Protein AF-A0A9N9DIY7-F1 (afdb_monomer_lite)

Sequence (231 aa):
MDISLDEQFDIKNVDWTLSKCKKFLRFVQEKPTETRIKKEPGDGSHLFLPMYLGKGREFYKWDSKNLHDIFVAIFRFLQKYYYDLSRLNLKALHSEQISKWKVEFPKYLEDKHASKEAKLQDKFIKEINDKWLPGFGYLYDFEYRIGDHKGDLIFADDNGFLVAVETKRGGYNPVLIIQNINKAKEQAIKYRNLLMERTRNDSNIITVLGVYFIDLAFSRLLRVAFNKVQK

Foldseek 3Di:
DPDDLVQAWQPVCLVVRLVVLLVVQVCCQVCVADFKDFDDPPVVVIHHRVVQQDPVSRIRGHDQVCVQVNQQSSLVSCLVRVPPLDDLPPPLVPPPCPVVPPDDDDVVCPPPQSVVQVVVVVVCQVCVCPPNGNQKHWRPVVQDDDPPDGDWTWIDHSQQEIETEQEDECDDDPVSNVVRVVVRLVVLVVVQVVVCVVCVPPPSHSGYWRWYWYHYPVDIDIGTHGDHPDD

Secondary structure (DSSP, 8-state):
----HHHHB-TT-HHHHHHHHHHHHHHHHH-TT--EEEPPTTTTSS-B-GGGB-TTSSEEE--TTHHHHHHHHHHHHHHHH---TTSS-----HHHHGGGG--PPPGGG--HHHHHHHHHHHHHHHHIIIIISTTPEE-GGG--EETTEE--EEEE-TTSEEEEEEEEE--SSHHHHHHHHHHHHHHHHHHHHHHHHHTTT-TT--EEEEEEEEEETTEEEEEE-------

InterPro domains:
  IPR011856 tRNA endonuclease-like domain superfamily [G3DSA:3.40.1350.10] (112-227)

Structure (mmCIF, N/CA/C/O backbone):
data_AF-A0A9N9DIY7-F1
#
_entry.id   AF-A0A9N9DIY7-F1
#
loop_
_atom_site.group_PDB
_atom_site.id
_atom_site.type_symbol
_atom_site.label_atom_id
_atom_site.label_alt_id
_atom_site.label_comp_id
_atom_site.label_asym_id
_atom_site.label_entity_id
_atom_site.label_seq_id
_atom_site.pdbx_PDB_ins_code
_atom_site.Cartn_x
_atom_site.Cartn_y
_atom_site.Cartn_z
_atom_site.occupancy
_atom_site.B_iso_or_equiv
_atom_site.auth_seq_id
_atom_site.auth_comp_id
_atom_site.auth_asym_id
_atom_site.auth_atom_id
_atom_site.pdbx_PDB_model_num
ATOM 1 N N . MET A 1 1 ? 3.496 -13.029 4.495 1.00 48.31 1 MET A N 1
ATOM 2 C CA . MET A 1 1 ? 3.076 -13.574 5.800 1.00 48.31 1 MET A CA 1
ATOM 3 C C . MET A 1 1 ? 1.564 -13.674 5.730 1.00 48.31 1 MET A C 1
ATOM 5 O O . MET A 1 1 ? 0.959 -12.674 5.360 1.00 48.31 1 MET A O 1
ATOM 9 N N . ASP A 1 2 ? 0.965 -14.845 5.956 1.00 59.69 2 ASP A N 1
ATOM 10 C CA . ASP A 1 2 ? -0.499 -14.937 6.024 1.00 59.69 2 ASP A CA 1
ATOM 11 C C . ASP A 1 2 ? -0.948 -14.506 7.411 1.00 59.69 2 ASP A C 1
ATOM 13 O O . ASP A 1 2 ? -0.914 -15.266 8.370 1.00 59.69 2 ASP A O 1
ATOM 17 N N . ILE A 1 3 ? -1.263 -13.220 7.510 1.00 66.50 3 ILE A N 1
ATOM 18 C CA . ILE A 1 3 ? -1.767 -12.605 8.727 1.00 66.50 3 ILE A CA 1
ATOM 19 C C . ILE A 1 3 ? -3.276 -12.850 8.763 1.00 66.50 3 ILE A C 1
ATOM 21 O O . ILE A 1 3 ? -3.985 -12.416 7.846 1.00 66.50 3 ILE A O 1
ATOM 25 N N . SER A 1 4 ? -3.758 -13.551 9.792 1.00 83.94 4 SER A N 1
ATOM 26 C CA . SER A 1 4 ? -5.186 -13.824 9.945 1.00 83.94 4 SER A CA 1
ATOM 27 C C . SER A 1 4 ? -5.947 -12.556 10.334 1.00 83.94 4 SER A C 1
ATOM 29 O O . SER A 1 4 ? -5.511 -11.787 11.190 1.00 83.94 4 SER A O 1
ATOM 31 N N . LEU A 1 5 ? -7.086 -12.303 9.685 1.00 84.88 5 LEU A N 1
ATOM 32 C CA . LEU A 1 5 ? -7.842 -11.060 9.881 1.00 84.88 5 LEU A CA 1
ATOM 33 C C . LEU A 1 5 ? -8.496 -10.971 11.261 1.00 84.88 5 LEU A C 1
ATOM 35 O O . LEU A 1 5 ? -8.554 -9.890 11.832 1.00 84.88 5 LEU A O 1
ATOM 39 N N . ASP A 1 6 ? -8.969 -12.090 11.797 1.00 87.94 6 ASP A N 1
ATOM 40 C CA . ASP A 1 6 ? -9.569 -12.196 13.131 1.00 87.94 6 ASP A CA 1
ATOM 41 C C . ASP A 1 6 ? -8.550 -12.052 14.270 1.00 87.94 6 ASP A C 1
ATOM 43 O O . ASP A 1 6 ? -8.922 -11.657 15.369 1.00 87.94 6 ASP A O 1
ATOM 47 N N . GLU A 1 7 ? -7.266 -12.300 14.006 1.00 89.19 7 GLU A N 1
ATOM 48 C CA . GLU A 1 7 ? -6.173 -12.021 14.946 1.00 89.19 7 GLU A CA 1
ATOM 49 C C . GLU A 1 7 ? -5.740 -10.549 14.933 1.00 89.19 7 GLU A C 1
ATOM 51 O O . GLU A 1 7 ? -5.107 -10.077 15.880 1.00 89.19 7 GLU A O 1
ATOM 56 N N . GLN A 1 8 ? -6.054 -9.808 13.867 1.00 89.62 8 GLN A N 1
ATOM 57 C CA . GLN A 1 8 ? -5.659 -8.404 13.732 1.00 89.62 8 GLN A CA 1
ATOM 58 C C . GLN A 1 8 ? -6.789 -7.414 13.967 1.00 89.62 8 GLN A C 1
ATOM 60 O O . GLN A 1 8 ? -6.518 -6.268 14.327 1.00 89.62 8 GLN A O 1
ATOM 65 N N . PHE A 1 9 ? -8.034 -7.819 13.748 1.00 92.50 9 PHE A N 1
ATOM 66 C CA . PHE A 1 9 ? -9.164 -6.910 13.672 1.00 92.50 9 PHE A CA 1
ATOM 67 C C . PHE A 1 9 ? -10.370 -7.429 14.442 1.00 92.50 9 PHE A C 1
ATOM 69 O O . PHE A 1 9 ? -10.636 -8.629 14.485 1.00 92.50 9 PHE A O 1
ATOM 76 N N . ASP A 1 10 ? -11.145 -6.506 15.007 1.00 91.06 10 ASP A N 1
ATOM 77 C CA . ASP A 1 10 ? -12.420 -6.821 15.632 1.00 91.06 10 ASP A CA 1
ATOM 78 C C . ASP A 1 10 ? -13.475 -7.064 14.551 1.00 91.06 10 ASP A C 1
ATOM 80 O O . ASP A 1 10 ? -14.244 -6.181 14.166 1.00 91.06 10 ASP A O 1
ATOM 84 N N . ILE A 1 11 ? -13.491 -8.292 14.034 1.00 88.56 11 ILE A N 1
ATOM 85 C CA . ILE A 1 11 ? -14.420 -8.714 12.981 1.00 88.56 11 ILE A CA 1
ATOM 86 C C . ILE A 1 11 ? -15.881 -8.749 13.451 1.00 88.56 11 ILE A C 1
ATOM 88 O O . ILE A 1 11 ? -16.780 -8.816 12.619 1.00 88.56 11 ILE A O 1
ATOM 92 N N . LYS A 1 12 ? -16.136 -8.699 14.768 1.00 89.12 12 LYS A N 1
ATOM 93 C CA . LYS A 1 12 ? -17.493 -8.598 15.327 1.00 89.12 12 LYS A CA 1
ATOM 94 C C . LYS A 1 12 ? -17.995 -7.155 15.346 1.00 89.12 12 LYS A C 1
ATOM 96 O O . LYS A 1 12 ? -19.196 -6.940 15.478 1.00 89.12 12 LYS A O 1
ATOM 101 N N . ASN A 1 13 ? -17.099 -6.180 15.187 1.00 89.19 13 ASN A N 1
ATOM 102 C CA . ASN A 1 13 ? -17.422 -4.763 15.091 1.00 89.19 13 ASN A CA 1
ATOM 103 C C . ASN A 1 13 ? -16.798 -4.149 13.828 1.00 89.19 13 ASN A C 1
ATOM 105 O O . ASN A 1 13 ? -15.832 -3.380 13.868 1.00 89.19 13 ASN A O 1
ATOM 109 N N . VAL A 1 14 ? -17.358 -4.537 12.679 1.00 85.19 14 VAL A N 1
ATOM 110 C CA . VAL A 1 14 ? -16.859 -4.163 11.349 1.00 85.19 14 VAL A CA 1
ATOM 111 C C . VAL A 1 14 ? -16.825 -2.648 11.156 1.00 85.19 14 VAL A C 1
ATOM 113 O O . VAL A 1 14 ? -15.813 -2.130 10.688 1.00 85.19 14 VAL A O 1
ATOM 116 N N . ASP A 1 15 ? -17.875 -1.929 11.558 1.00 82.56 15 ASP A N 1
ATOM 117 C CA . ASP A 1 15 ? -17.970 -0.474 11.380 1.00 82.56 15 ASP A CA 1
ATOM 118 C C . ASP A 1 15 ? -16.888 0.279 12.159 1.00 82.56 15 ASP A C 1
ATOM 120 O O . ASP A 1 15 ? -16.249 1.202 11.638 1.00 82.56 15 ASP A O 1
ATOM 124 N N . TRP A 1 16 ? -16.635 -0.140 13.403 1.00 88.88 16 TRP A N 1
ATOM 125 C CA . TRP A 1 16 ? -15.555 0.421 14.204 1.00 88.88 16 TRP A CA 1
ATOM 126 C C . TRP A 1 16 ? -14.195 0.151 13.554 1.00 88.88 16 TRP A C 1
ATOM 128 O O . TRP A 1 16 ? -13.397 1.077 13.376 1.00 88.88 16 TRP A O 1
ATOM 138 N N . THR A 1 17 ? -13.950 -1.094 13.132 1.00 89.19 17 THR A N 1
ATOM 139 C CA . THR A 1 17 ? -12.684 -1.477 12.494 1.00 89.19 17 THR A CA 1
ATOM 140 C C . THR A 1 17 ? -12.463 -0.713 11.189 1.00 89.19 17 THR A C 1
ATOM 142 O O . THR A 1 17 ? -11.373 -0.197 10.945 1.00 89.19 17 THR A O 1
ATOM 145 N N . LEU A 1 18 ? -13.501 -0.567 10.368 1.00 82.25 18 LEU A N 1
ATOM 146 C CA . LEU A 1 18 ? -13.468 0.213 9.136 1.00 82.25 18 LEU A CA 1
ATOM 147 C C . LEU A 1 18 ? -13.078 1.671 9.407 1.00 82.25 18 LEU A C 1
ATOM 149 O O . LEU A 1 18 ? -12.191 2.214 8.744 1.00 82.25 18 LEU A O 1
ATOM 153 N N . SER A 1 19 ? -13.727 2.302 10.389 1.00 81.38 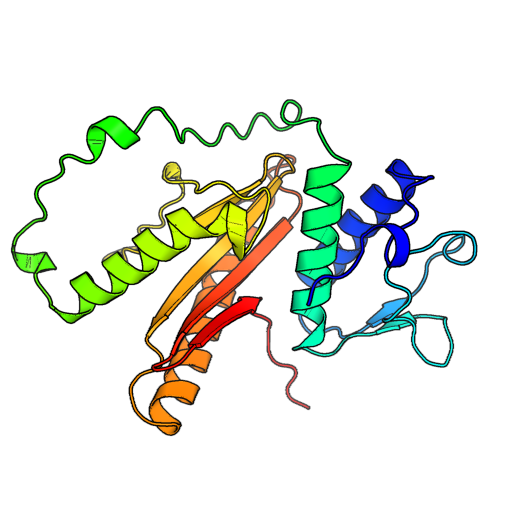19 SER A N 1
ATOM 154 C CA . SER A 1 19 ? -13.412 3.669 10.811 1.00 81.38 19 SER A CA 1
ATOM 155 C C . SER A 1 19 ? -11.942 3.793 11.225 1.00 81.38 19 SER A C 1
ATOM 157 O O . SER A 1 19 ? -11.247 4.730 10.818 1.00 81.38 19 SER A O 1
ATOM 159 N N . LYS A 1 20 ? -11.420 2.797 11.949 1.00 88.19 20 LYS A N 1
ATOM 160 C CA . LYS A 1 20 ? -10.012 2.740 12.354 1.00 88.19 20 LYS A CA 1
ATOM 161 C C . LYS A 1 20 ? -9.039 2.571 11.205 1.00 88.19 20 LYS A C 1
ATOM 163 O O . LYS A 1 20 ? -8.056 3.311 11.152 1.00 88.19 20 LYS A O 1
ATOM 168 N N . CYS A 1 21 ? -9.323 1.673 10.269 1.00 85.38 21 CYS A N 1
ATOM 169 C CA . CYS A 1 21 ? -8.547 1.522 9.044 1.00 85.38 21 CYS A CA 1
ATOM 170 C C . CYS A 1 21 ? -8.452 2.861 8.299 1.00 85.38 21 CYS A C 1
ATOM 172 O O . CYS A 1 21 ? -7.348 3.335 8.029 1.00 85.38 21 CYS A O 1
ATOM 174 N N . LYS A 1 22 ? -9.591 3.527 8.054 1.00 78.44 22 LYS A N 1
ATOM 175 C CA . LYS A 1 22 ? -9.641 4.830 7.366 1.00 78.44 22 LYS A CA 1
ATOM 176 C C . LYS A 1 22 ? -8.802 5.893 8.082 1.00 78.44 22 LYS A C 1
ATOM 178 O O . LYS A 1 22 ? -7.981 6.554 7.447 1.00 78.44 22 LYS A O 1
ATOM 183 N N . LYS A 1 23 ? -8.946 6.026 9.406 1.00 83.38 23 LYS A N 1
ATOM 184 C CA . LYS A 1 23 ? -8.154 6.974 10.211 1.00 83.38 23 LYS A CA 1
ATOM 185 C C . LYS A 1 23 ? -6.657 6.675 10.169 1.00 83.38 23 LYS A C 1
ATOM 187 O O . LYS A 1 23 ? -5.863 7.600 10.020 1.00 83.38 23 LYS A O 1
ATOM 192 N N . PHE A 1 24 ? -6.264 5.406 10.284 1.00 88.69 24 PHE A N 1
ATOM 193 C CA . PHE A 1 24 ? -4.860 5.000 10.211 1.00 88.69 24 PHE A CA 1
ATOM 194 C C . PHE A 1 24 ? -4.246 5.376 8.858 1.00 88.69 24 PHE A C 1
ATOM 196 O O . PHE A 1 24 ? -3.194 6.010 8.801 1.00 88.69 24 PHE A O 1
ATOM 203 N N . LEU A 1 25 ? -4.936 5.036 7.768 1.00 81.12 25 LEU A N 1
ATOM 204 C CA . LEU A 1 25 ? -4.504 5.327 6.401 1.00 81.12 25 LEU A CA 1
ATOM 205 C C . LEU A 1 25 ? -4.364 6.836 6.183 1.00 81.12 25 LEU A C 1
ATOM 207 O O . LEU A 1 25 ? -3.335 7.297 5.687 1.00 81.12 25 LEU A O 1
ATOM 211 N N . ARG A 1 26 ? -5.347 7.614 6.650 1.00 76.75 26 ARG A N 1
ATOM 212 C CA . ARG A 1 26 ? -5.306 9.077 6.590 1.00 76.75 26 ARG A CA 1
ATOM 213 C C . ARG A 1 26 ? -4.148 9.660 7.396 1.00 76.75 26 ARG A C 1
ATOM 215 O O . ARG A 1 26 ? -3.441 10.527 6.894 1.00 76.75 26 ARG A O 1
ATOM 222 N N . PHE A 1 27 ? -3.905 9.156 8.604 1.00 83.81 27 PHE A N 1
ATOM 223 C CA . PHE A 1 27 ? -2.787 9.593 9.437 1.00 83.81 27 PHE A CA 1
ATOM 224 C C . PHE A 1 27 ? -1.443 9.363 8.744 1.00 83.81 27 PHE A C 1
ATOM 226 O O . PHE A 1 27 ? -0.629 10.280 8.669 1.00 83.81 27 PHE A O 1
ATOM 233 N N . VAL A 1 28 ? -1.214 8.163 8.203 1.00 81.88 28 VAL A N 1
ATOM 234 C CA . VAL A 1 28 ? 0.029 7.851 7.483 1.00 81.88 28 VAL A CA 1
ATOM 235 C C . VAL A 1 28 ? 0.156 8.707 6.221 1.00 81.88 28 VAL A C 1
ATOM 237 O O . VAL A 1 28 ? 1.258 9.111 5.848 1.00 81.88 28 VAL A O 1
ATOM 240 N N . GLN A 1 29 ? -0.965 9.036 5.581 1.00 70.69 29 GLN A N 1
ATOM 241 C CA . GLN A 1 29 ? -0.972 9.922 4.429 1.00 70.69 29 GLN A CA 1
ATOM 242 C C . GLN A 1 29 ? -0.568 11.360 4.801 1.00 70.69 29 GLN A C 1
ATOM 244 O O . GLN A 1 29 ? 0.284 11.952 4.135 1.00 70.69 29 GLN A O 1
ATOM 249 N N . GLU A 1 30 ? -1.157 11.923 5.852 1.00 74.12 30 GLU A N 1
ATOM 250 C CA . GLU A 1 30 ? -0.898 13.296 6.304 1.00 74.12 30 GLU A CA 1
ATOM 251 C C . GLU A 1 30 ? 0.468 13.442 6.980 1.00 74.12 30 GLU A C 1
ATOM 253 O O . GLU A 1 30 ? 1.104 14.491 6.891 1.00 74.12 30 GLU A O 1
ATOM 258 N N . LYS A 1 31 ? 0.942 12.378 7.632 1.00 80.31 31 LYS A N 1
ATOM 259 C CA . LYS A 1 31 ? 2.188 12.351 8.399 1.00 80.31 31 LYS A CA 1
ATOM 260 C C . LYS A 1 31 ? 3.076 11.178 7.961 1.00 80.31 31 LYS A C 1
ATOM 262 O O . LYS A 1 31 ? 3.323 10.261 8.743 1.00 80.31 31 LYS A O 1
ATOM 267 N N . PRO A 1 32 ? 3.612 11.201 6.725 1.00 70.44 32 PRO A N 1
ATOM 268 C CA . PRO A 1 32 ? 4.332 10.065 6.134 1.00 70.44 32 PRO A CA 1
ATOM 269 C C . PRO A 1 32 ? 5.671 9.739 6.811 1.00 70.44 32 PRO A C 1
ATOM 271 O O . PRO A 1 32 ? 6.271 8.709 6.515 1.00 70.44 32 PRO A O 1
ATOM 274 N N . THR A 1 33 ? 6.162 10.618 7.684 1.00 77.25 33 THR A N 1
ATOM 275 C CA . THR A 1 33 ? 7.380 10.433 8.484 1.00 77.25 33 THR A CA 1
ATOM 276 C C . THR A 1 33 ? 7.102 9.853 9.872 1.00 77.25 33 THR A C 1
ATOM 278 O O . THR A 1 33 ? 8.040 9.445 10.558 1.00 77.25 33 THR A O 1
ATOM 281 N N . GLU A 1 34 ? 5.839 9.796 10.303 1.00 84.06 34 GLU A N 1
ATOM 282 C CA . GLU A 1 34 ? 5.482 9.259 11.611 1.00 84.06 34 GLU A CA 1
ATOM 283 C C . GLU A 1 34 ? 5.569 7.732 11.634 1.00 84.06 34 GLU A C 1
ATOM 285 O O . GLU A 1 34 ? 5.261 7.027 10.673 1.00 84.06 34 GLU A O 1
ATOM 290 N N . THR A 1 35 ? 5.993 7.217 12.784 1.00 87.75 35 THR A N 1
ATOM 291 C CA . THR A 1 35 ? 6.167 5.772 13.033 1.00 87.75 35 THR A CA 1
ATOM 292 C C . THR A 1 35 ? 5.267 5.268 14.153 1.00 87.75 35 THR A C 1
ATOM 294 O O . THR A 1 35 ? 5.399 4.135 14.621 1.00 87.75 35 THR A O 1
ATOM 297 N N . ARG A 1 36 ? 4.366 6.130 14.632 1.00 90.12 36 ARG A N 1
ATOM 298 C CA . ARG A 1 36 ? 3.416 5.806 15.686 1.00 90.12 36 ARG A CA 1
ATOM 299 C C . ARG A 1 36 ? 2.157 6.655 15.598 1.00 90.12 36 ARG A C 1
ATOM 301 O O . ARG A 1 36 ? 2.231 7.831 15.265 1.00 90.12 36 ARG A O 1
ATOM 308 N N . ILE A 1 37 ? 1.033 6.082 16.008 1.00 91.00 37 ILE A N 1
ATOM 309 C CA . ILE A 1 37 ? -0.240 6.784 16.210 1.00 91.00 37 ILE A CA 1
ATOM 310 C C . ILE A 1 37 ? -0.775 6.451 17.603 1.00 91.00 37 ILE A C 1
ATOM 312 O O . ILE A 1 37 ? -0.656 5.315 18.070 1.00 91.00 37 ILE A O 1
ATOM 316 N N . LYS A 1 38 ? -1.302 7.457 18.305 1.00 90.62 38 LYS A N 1
ATOM 317 C CA . LYS A 1 38 ? -1.878 7.279 19.644 1.00 90.62 38 LYS A CA 1
ATOM 318 C C . LYS A 1 38 ? -3.200 6.514 19.538 1.00 90.62 38 LYS A C 1
ATOM 320 O O . LYS A 1 38 ? -3.963 6.756 18.605 1.00 90.62 38 LYS A O 1
ATOM 325 N N . LYS A 1 39 ? -3.474 5.627 20.495 1.00 88.94 39 LYS A N 1
ATOM 326 C CA . LYS A 1 39 ? -4.792 5.001 20.651 1.00 88.94 39 LYS A CA 1
ATOM 327 C C . LYS A 1 39 ? -5.850 6.054 20.958 1.00 88.94 39 LYS A C 1
ATOM 329 O O . LYS A 1 39 ? -5.591 7.007 21.697 1.00 88.94 39 LYS A O 1
ATOM 334 N N . GLU A 1 40 ? -7.047 5.851 20.429 1.00 85.56 40 GLU A N 1
ATOM 335 C CA . GLU A 1 40 ? -8.216 6.634 20.822 1.00 85.56 40 GLU A CA 1
ATOM 336 C C . GLU A 1 40 ? -8.897 5.988 22.045 1.00 85.56 40 GLU A C 1
ATOM 338 O O . GLU A 1 40 ? -8.702 4.795 22.320 1.00 85.56 40 GLU A O 1
ATOM 343 N N . PRO A 1 41 ? -9.694 6.753 22.809 1.00 81.62 41 PRO A N 1
ATOM 344 C CA . PRO A 1 41 ? -10.590 6.180 23.808 1.00 81.62 41 PRO A CA 1
ATOM 345 C C . PRO A 1 41 ? -11.493 5.106 23.179 1.00 81.62 41 PRO A C 1
ATOM 347 O O . PRO A 1 41 ? -12.032 5.311 22.095 1.00 81.62 41 PRO A O 1
ATOM 350 N N . GLY A 1 42 ? -11.644 3.960 23.847 1.00 78.19 42 GLY A N 1
ATOM 351 C CA . GLY A 1 42 ? -12.400 2.809 23.331 1.00 78.19 42 GLY A CA 1
ATOM 352 C C . GLY A 1 42 ? -11.549 1.754 22.614 1.00 78.19 42 GLY A C 1
ATOM 353 O O . GLY A 1 42 ? -11.934 0.596 22.566 1.00 78.19 42 GLY A O 1
ATOM 354 N N . ASP A 1 43 ? -10.323 2.061 22.185 1.00 81.38 43 ASP A N 1
ATOM 355 C CA . ASP A 1 43 ? -9.441 1.075 21.526 1.00 81.38 43 ASP A CA 1
ATOM 356 C C . ASP A 1 43 ? -8.979 -0.065 22.456 1.00 81.38 43 ASP A C 1
ATOM 358 O O . ASP A 1 43 ? -8.245 -0.962 22.050 1.00 81.38 43 ASP A O 1
ATOM 362 N N . GLY A 1 44 ? -9.284 0.007 23.752 1.00 78.69 44 GLY A N 1
ATOM 363 C CA . GLY A 1 44 ? -9.007 -1.065 24.710 1.00 78.69 44 GLY A CA 1
ATOM 364 C C . GLY A 1 44 ? -9.982 -2.240 24.609 1.00 78.69 44 GLY A C 1
ATOM 365 O O . GLY A 1 44 ? -9.593 -3.351 24.951 1.00 78.69 44 GLY A O 1
ATOM 366 N N . SER A 1 45 ? -11.211 -2.004 24.139 1.00 84.38 45 SER A N 1
ATOM 367 C CA . SER A 1 45 ? -12.263 -3.025 24.028 1.00 84.38 45 SER A CA 1
ATOM 368 C C . SER A 1 45 ? -12.313 -3.712 22.667 1.00 84.38 45 SER A C 1
ATOM 370 O O . SER A 1 45 ? -13.105 -4.630 22.488 1.00 84.38 45 SER A O 1
ATOM 372 N N . HIS A 1 46 ? -11.478 -3.280 21.724 1.00 87.94 46 HIS A N 1
ATOM 373 C CA . HIS A 1 46 ? -11.494 -3.751 20.347 1.00 87.94 46 HIS A CA 1
ATOM 374 C C . HIS A 1 46 ? -10.109 -4.214 19.904 1.00 87.94 46 HIS A C 1
ATOM 376 O O . HIS A 1 46 ? -9.075 -3.690 20.330 1.00 87.94 46 HIS A O 1
ATOM 382 N N . LEU A 1 47 ? -10.098 -5.192 19.006 1.00 89.88 47 LEU A N 1
ATOM 383 C CA . LEU A 1 47 ? -8.892 -5.682 18.365 1.00 89.88 47 LEU A CA 1
ATOM 384 C C . LEU A 1 47 ? -8.561 -4.810 17.149 1.00 89.88 47 LEU A C 1
ATOM 386 O O . LEU A 1 47 ? -9.347 -4.687 16.214 1.00 89.88 47 LEU A O 1
ATOM 390 N N . PHE A 1 48 ? -7.388 -4.186 17.160 1.00 91.88 48 PHE A N 1
ATOM 391 C CA . PHE A 1 48 ? -6.866 -3.460 16.007 1.00 91.88 48 PHE A CA 1
ATOM 392 C C . PHE A 1 48 ? -5.350 -3.540 16.022 1.00 91.88 48 PHE A C 1
ATOM 394 O O . PHE A 1 48 ? -4.728 -2.972 16.917 1.00 91.88 48 PHE A O 1
ATOM 401 N N . LEU A 1 49 ? -4.764 -4.252 15.059 1.00 90.88 49 LEU A N 1
ATOM 402 C CA . LEU A 1 49 ? -3.319 -4.342 14.839 1.00 90.88 49 LEU A CA 1
ATOM 403 C C . LEU A 1 49 ? -2.524 -4.606 16.144 1.00 90.88 49 LEU A C 1
ATOM 405 O O . LEU A 1 49 ? -1.563 -3.888 16.442 1.00 90.88 49 LEU A O 1
ATOM 409 N N . PRO A 1 50 ? -2.907 -5.615 16.960 1.00 88.31 50 PRO A N 1
ATOM 410 C CA . PRO A 1 50 ? -2.371 -5.825 18.308 1.00 88.31 50 PRO A CA 1
ATOM 411 C C . PRO A 1 50 ? -0.865 -6.104 18.318 1.00 88.31 50 PRO A C 1
ATOM 413 O O . PRO A 1 50 ? -0.175 -5.699 19.252 1.00 88.31 50 PRO A O 1
ATOM 416 N N . MET A 1 51 ? -0.338 -6.725 17.257 1.00 88.00 51 MET A N 1
ATOM 417 C CA . MET A 1 51 ? 1.100 -6.963 17.076 1.00 88.00 51 MET A CA 1
ATOM 418 C C . MET A 1 51 ? 1.921 -5.669 17.048 1.00 88.00 51 MET A C 1
ATOM 420 O O . MET A 1 51 ? 3.114 -5.678 17.346 1.00 88.00 51 MET A O 1
ATOM 424 N N . TYR A 1 52 ? 1.280 -4.553 16.709 1.00 87.69 52 TYR A N 1
ATOM 425 C CA . TYR A 1 52 ? 1.908 -3.248 16.576 1.00 87.69 52 TYR A CA 1
ATOM 426 C C . TYR A 1 52 ? 1.688 -2.373 17.817 1.00 87.69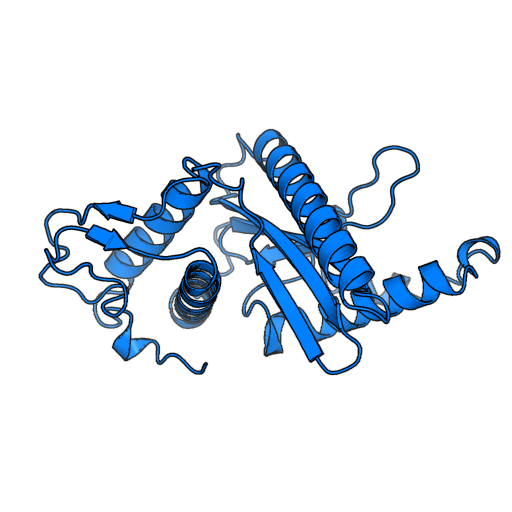 52 TYR A C 1
ATOM 428 O O . TYR A 1 52 ? 2.060 -1.203 17.817 1.00 87.69 52 TYR A O 1
ATOM 436 N N . LEU A 1 53 ? 1.115 -2.901 18.904 1.00 86.38 53 LEU A N 1
ATOM 437 C CA . LEU A 1 53 ? 1.009 -2.170 20.167 1.00 86.38 53 LEU A CA 1
ATOM 438 C C . LEU A 1 53 ? 2.388 -2.004 20.819 1.00 86.38 53 LEU A C 1
ATOM 440 O O . LEU A 1 53 ? 3.090 -2.967 21.121 1.00 86.38 53 LEU A O 1
ATOM 444 N N . GLY A 1 54 ? 2.775 -0.756 21.087 1.00 77.06 54 GLY A N 1
ATOM 445 C CA . GLY A 1 54 ? 4.014 -0.464 21.805 1.00 77.06 54 GLY A CA 1
ATOM 446 C C . GLY A 1 54 ? 3.992 -0.976 23.253 1.00 77.06 54 GLY A C 1
ATOM 447 O O . GLY A 1 54 ? 2.931 -1.206 23.824 1.00 77.06 54 GLY A O 1
ATOM 448 N N . LYS A 1 55 ? 5.166 -1.066 23.898 1.00 75.12 55 LYS A N 1
ATOM 449 C CA . LYS A 1 55 ? 5.312 -1.546 25.293 1.00 75.12 55 LYS A CA 1
ATOM 450 C C . LYS A 1 55 ? 4.441 -0.810 26.329 1.00 75.12 55 LYS A C 1
ATOM 452 O O . LYS A 1 55 ? 4.043 -1.421 27.308 1.00 75.12 55 LYS A O 1
ATOM 457 N N . GLY A 1 56 ? 4.110 0.464 26.100 1.00 72.50 56 GLY A N 1
ATOM 458 C CA . GLY A 1 56 ? 3.183 1.232 26.948 1.00 72.50 56 GLY A CA 1
ATOM 459 C C . GLY A 1 56 ? 1.705 1.089 26.569 1.00 72.50 56 GLY A C 1
ATOM 460 O O . GLY A 1 56 ? 0.859 1.689 27.208 1.00 72.50 56 GLY A O 1
ATOM 461 N N . ARG A 1 57 ? 1.386 0.350 25.498 1.00 78.75 57 ARG A N 1
ATOM 462 C CA . ARG A 1 57 ? 0.046 0.143 24.918 1.00 78.75 57 ARG A CA 1
ATOM 463 C C . ARG A 1 57 ? -0.756 1.411 24.611 1.00 78.75 57 ARG A C 1
ATOM 465 O O . ARG A 1 57 ? -1.904 1.295 24.226 1.00 78.75 57 ARG A O 1
ATOM 472 N N . GLU A 1 58 ? -0.163 2.596 24.710 1.00 86.25 58 GLU A N 1
ATOM 473 C CA . GLU A 1 58 ? -0.782 3.881 24.356 1.00 86.25 58 GLU A CA 1
ATOM 474 C C . GLU A 1 58 ? -0.707 4.204 22.860 1.00 86.25 58 GLU A C 1
ATOM 476 O O . GLU A 1 58 ? -1.429 5.070 22.371 1.00 86.25 58 GLU A O 1
ATOM 481 N N . PHE A 1 59 ? 0.189 3.538 22.131 1.00 89.75 59 PHE A N 1
ATOM 482 C CA . PHE A 1 59 ? 0.458 3.805 20.722 1.00 89.75 59 PHE A CA 1
ATOM 483 C C . PHE A 1 59 ? 0.518 2.506 19.932 1.00 89.75 59 PHE A C 1
ATOM 485 O O . PHE A 1 59 ? 1.139 1.539 20.386 1.00 89.75 59 PHE A O 1
ATOM 492 N N . TYR A 1 60 ? -0.006 2.545 18.711 1.00 90.00 60 TYR A N 1
ATOM 493 C CA . TYR A 1 60 ? 0.410 1.630 17.655 1.00 90.00 60 TYR A CA 1
ATOM 494 C C . TYR A 1 60 ? 1.714 2.159 17.060 1.00 90.00 60 TYR A C 1
ATOM 496 O O . TYR A 1 60 ? 1.816 3.353 16.776 1.00 90.00 60 TYR A O 1
ATOM 504 N N . LYS A 1 61 ? 2.727 1.305 16.927 1.00 91.06 61 LYS A N 1
ATOM 505 C CA . LYS A 1 61 ? 4.073 1.639 16.457 1.00 91.06 61 LYS A CA 1
ATOM 506 C C . LYS A 1 61 ? 4.486 0.689 15.342 1.00 91.06 61 LYS A C 1
ATOM 508 O O . LYS A 1 61 ? 4.281 -0.517 15.444 1.00 91.06 61 LYS A O 1
ATOM 513 N N . TRP A 1 62 ? 5.135 1.225 14.320 1.00 88.50 62 TRP A N 1
ATOM 514 C CA . TRP A 1 62 ? 5.646 0.450 13.195 1.00 88.50 62 TRP A CA 1
ATOM 515 C C . TRP A 1 62 ? 7.031 0.935 12.786 1.00 88.50 62 TRP A C 1
ATOM 517 O O . TRP A 1 62 ? 7.420 2.076 13.030 1.00 88.50 62 TRP A O 1
ATOM 527 N N . ASP A 1 63 ? 7.774 0.056 12.127 1.00 81.19 63 ASP A N 1
ATOM 528 C CA . ASP A 1 63 ? 8.915 0.458 11.320 1.00 81.19 63 ASP A CA 1
ATOM 529 C C . ASP A 1 63 ? 8.520 0.490 9.834 1.00 81.19 63 ASP A C 1
ATOM 531 O O . ASP A 1 63 ? 7.411 0.123 9.439 1.00 81.19 63 ASP A O 1
ATOM 535 N N . SER A 1 64 ? 9.443 0.944 8.989 1.00 68.12 64 SER A N 1
ATOM 536 C CA . SER A 1 64 ? 9.200 1.036 7.544 1.00 68.12 64 SER A CA 1
ATOM 537 C C . SER A 1 64 ? 8.977 -0.314 6.849 1.00 68.12 64 SER A C 1
ATOM 539 O O . SER A 1 64 ? 8.409 -0.337 5.759 1.00 68.12 64 SER A O 1
ATOM 541 N N . LYS A 1 65 ? 9.426 -1.434 7.431 1.00 71.12 65 LYS A N 1
ATOM 542 C CA . LYS A 1 65 ? 9.216 -2.773 6.864 1.00 71.12 65 LYS A CA 1
ATOM 543 C C . LYS A 1 65 ? 7.820 -3.282 7.221 1.00 71.12 65 LYS A C 1
ATOM 545 O O . LYS A 1 65 ? 7.103 -3.721 6.331 1.00 71.12 65 LYS A O 1
ATOM 550 N N . ASN A 1 66 ? 7.433 -3.109 8.477 1.00 79.25 66 ASN A N 1
ATOM 551 C CA . ASN A 1 66 ? 6.169 -3.538 9.065 1.00 79.25 66 ASN A CA 1
ATOM 552 C C . ASN A 1 66 ? 4.958 -2.754 8.546 1.00 79.25 66 ASN A C 1
ATOM 554 O O . ASN A 1 66 ? 3.850 -3.276 8.522 1.00 79.25 66 ASN A O 1
ATOM 558 N N . LEU A 1 67 ? 5.155 -1.507 8.106 1.00 80.56 67 LEU A N 1
ATOM 559 C CA . LEU A 1 67 ? 4.072 -0.680 7.570 1.00 80.56 67 LEU A CA 1
ATOM 560 C C . LEU A 1 67 ? 3.432 -1.275 6.306 1.00 80.56 67 LEU A C 1
ATOM 562 O O . LEU A 1 67 ? 2.231 -1.128 6.102 1.00 80.56 67 LEU A O 1
ATOM 566 N N . HIS A 1 68 ? 4.210 -1.977 5.476 1.00 75.50 68 HIS A N 1
ATOM 567 C CA . HIS A 1 68 ? 3.656 -2.682 4.318 1.00 75.50 68 HIS A CA 1
ATOM 568 C C . HIS A 1 68 ? 2.710 -3.809 4.746 1.00 75.50 68 HIS A C 1
ATOM 570 O O . HIS A 1 68 ? 1.603 -3.895 4.223 1.00 75.50 68 HIS A O 1
ATOM 576 N N . ASP A 1 69 ? 3.110 -4.608 5.736 1.00 80.62 69 ASP A N 1
ATOM 577 C CA . ASP A 1 69 ? 2.286 -5.699 6.264 1.00 80.62 69 ASP A CA 1
ATOM 578 C C . ASP A 1 69 ? 0.990 -5.171 6.897 1.00 80.62 69 ASP A C 1
ATOM 580 O O . ASP A 1 69 ? -0.075 -5.754 6.695 1.00 80.62 69 ASP A O 1
ATOM 584 N N . ILE A 1 70 ? 1.054 -4.016 7.575 1.00 85.44 70 ILE A N 1
ATOM 585 C CA . ILE A 1 70 ? -0.134 -3.320 8.089 1.00 85.44 70 ILE A CA 1
ATOM 586 C C . ILE A 1 70 ? -1.099 -2.974 6.952 1.00 85.44 70 ILE A C 1
ATOM 588 O O . ILE A 1 70 ? -2.294 -3.238 7.072 1.00 85.44 70 ILE A O 1
ATOM 592 N N . PHE A 1 71 ? -0.612 -2.409 5.843 1.00 78.69 71 PHE A N 1
ATOM 593 C CA . PHE A 1 71 ? -1.489 -2.101 4.712 1.00 78.69 71 PHE A CA 1
ATOM 594 C C . PHE A 1 71 ? -2.094 -3.345 4.090 1.00 78.69 71 PHE A C 1
ATOM 596 O O . PHE A 1 71 ? -3.286 -3.347 3.816 1.00 78.69 71 PHE A O 1
ATOM 603 N N . VAL A 1 72 ? -1.308 -4.406 3.906 1.00 77.31 72 VAL A N 1
ATOM 604 C CA . VAL A 1 72 ? -1.825 -5.670 3.372 1.00 77.31 72 VAL A CA 1
ATOM 605 C C . VAL A 1 72 ? -2.933 -6.217 4.275 1.00 77.31 72 VAL A C 1
ATOM 607 O O . VAL A 1 72 ? -3.981 -6.617 3.771 1.00 77.31 72 VAL A O 1
ATOM 610 N N . ALA A 1 73 ? -2.751 -6.188 5.599 1.00 83.06 73 ALA A N 1
ATOM 611 C CA . ALA A 1 73 ? -3.783 -6.599 6.547 1.00 83.06 73 ALA A CA 1
ATOM 612 C C . ALA A 1 73 ? -5.043 -5.723 6.434 1.00 83.06 73 ALA A C 1
ATOM 614 O O . ALA A 1 73 ? -6.151 -6.250 6.343 1.00 83.06 73 ALA A O 1
ATOM 615 N N . ILE A 1 74 ? -4.877 -4.398 6.377 1.00 84.19 74 ILE A N 1
ATOM 616 C CA . ILE A 1 74 ? -5.980 -3.446 6.197 1.00 84.19 74 ILE A CA 1
ATOM 617 C C . ILE A 1 74 ? -6.729 -3.712 4.884 1.00 84.19 74 ILE A C 1
ATOM 619 O O . ILE A 1 74 ? -7.950 -3.812 4.905 1.00 84.19 74 ILE A O 1
ATOM 623 N N . PHE A 1 75 ? -6.038 -3.875 3.754 1.00 73.75 75 PHE A N 1
ATOM 624 C CA . PHE A 1 75 ? -6.680 -4.114 2.457 1.00 73.75 75 PHE A CA 1
ATOM 625 C C . PHE A 1 75 ? -7.422 -5.442 2.416 1.00 73.75 75 PHE A C 1
ATOM 627 O O . PHE A 1 75 ? -8.556 -5.486 1.955 1.00 73.75 75 PHE A O 1
ATOM 634 N N . ARG A 1 76 ? -6.844 -6.503 2.988 1.00 76.88 76 ARG A N 1
ATOM 635 C CA . ARG A 1 76 ? -7.538 -7.788 3.148 1.00 76.88 76 ARG A CA 1
ATOM 636 C C . ARG A 1 76 ? -8.806 -7.643 4.000 1.00 76.88 76 ARG A C 1
ATOM 638 O O . ARG A 1 76 ? -9.828 -8.240 3.669 1.00 76.88 76 ARG A O 1
ATOM 645 N N . PHE A 1 77 ? -8.765 -6.852 5.078 1.00 81.81 77 PHE A N 1
ATOM 646 C CA . PHE A 1 77 ? -9.952 -6.571 5.892 1.00 81.81 77 PHE A CA 1
ATOM 647 C C . PHE A 1 77 ? -11.020 -5.827 5.086 1.00 81.81 77 PHE A C 1
ATOM 649 O O . PHE A 1 77 ? -12.175 -6.252 5.072 1.00 81.81 77 PHE A O 1
ATOM 656 N N . LEU A 1 78 ? -10.631 -4.749 4.399 1.00 74.88 78 LEU A N 1
ATOM 657 C CA . LEU A 1 78 ? -11.536 -3.946 3.577 1.00 74.88 78 LEU A CA 1
ATOM 658 C C . LEU A 1 78 ? -12.175 -4.802 2.479 1.00 74.88 78 LEU A C 1
ATOM 660 O O . LEU A 1 78 ? -13.393 -4.848 2.386 1.00 74.88 78 LEU A O 1
ATOM 664 N N . GLN A 1 79 ? -11.386 -5.576 1.735 1.00 70.62 79 GLN A N 1
ATOM 665 C CA . GLN A 1 79 ? -11.894 -6.474 0.697 1.00 70.62 79 GLN A CA 1
ATOM 666 C C . GLN A 1 79 ? -12.920 -7.483 1.238 1.00 70.62 79 GLN A C 1
ATOM 668 O O . GLN A 1 79 ? -13.910 -7.777 0.571 1.00 70.62 79 GLN A O 1
ATOM 673 N N . LYS A 1 80 ? -12.691 -8.031 2.439 1.00 75.94 80 LYS A N 1
ATOM 674 C CA . LYS A 1 80 ? -13.556 -9.067 3.020 1.00 75.94 80 LYS A CA 1
ATOM 675 C C . LYS A 1 80 ? -14.849 -8.516 3.623 1.00 75.94 80 LYS A C 1
ATOM 677 O O . LYS A 1 80 ? -15.886 -9.159 3.496 1.00 75.94 80 LYS A O 1
ATOM 682 N N . TYR A 1 81 ? -14.781 -7.391 4.331 1.00 74.00 81 TYR A N 1
ATOM 683 C CA . TYR A 1 81 ? -15.885 -6.908 5.173 1.00 74.00 81 TYR A CA 1
ATOM 684 C C . TYR A 1 81 ? -16.538 -5.623 4.672 1.00 74.00 81 TYR A C 1
ATOM 686 O O . TYR A 1 81 ? -17.599 -5.245 5.162 1.00 74.00 81 TYR A O 1
ATOM 694 N N . TYR A 1 82 ? -15.933 -4.957 3.696 1.00 65.19 82 TYR A N 1
ATOM 695 C CA . TYR A 1 82 ? -16.450 -3.733 3.109 1.00 65.19 82 TYR A CA 1
ATOM 696 C C . TYR A 1 82 ? -16.861 -4.010 1.657 1.00 65.19 82 TYR A C 1
ATOM 698 O O . TYR A 1 82 ? -16.227 -3.581 0.701 1.00 65.19 82 TYR A O 1
ATOM 706 N N . TYR A 1 83 ? -17.928 -4.802 1.514 1.00 50.94 83 TYR A N 1
ATOM 707 C CA . TYR A 1 83 ? -18.490 -5.242 0.234 1.00 50.94 83 TYR A CA 1
ATOM 708 C C . TYR A 1 83 ? -19.642 -4.324 -0.210 1.00 50.94 83 TYR A C 1
ATOM 710 O O . TYR A 1 83 ? -20.755 -4.781 -0.452 1.00 50.94 83 TYR A O 1
ATOM 718 N N . ASP A 1 84 ? -19.410 -3.012 -0.273 1.00 48.44 84 ASP A N 1
ATOM 719 C CA . ASP A 1 84 ? -20.360 -2.090 -0.913 1.00 48.44 84 ASP A CA 1
ATOM 720 C C . ASP A 1 84 ? -19.662 -1.345 -2.054 1.00 48.44 84 ASP A C 1
ATOM 722 O O . ASP A 1 84 ? -19.389 -0.146 -1.995 1.00 48.44 84 ASP A O 1
ATOM 726 N N . LEU A 1 85 ? -19.384 -2.122 -3.108 1.00 40.34 85 LEU A N 1
ATOM 727 C CA . LEU A 1 85 ? -18.758 -1.754 -4.387 1.00 40.34 85 LEU A CA 1
ATOM 728 C C . LEU A 1 85 ? -19.539 -0.663 -5.164 1.00 40.34 85 LEU A C 1
ATOM 730 O O . LEU A 1 85 ? -19.192 -0.326 -6.292 1.00 40.34 85 LEU A O 1
ATOM 734 N N . SER A 1 86 ? -20.635 -0.133 -4.606 1.00 37.62 86 SER A N 1
ATOM 735 C CA . SER A 1 86 ? -21.602 0.717 -5.310 1.00 37.62 86 SER A CA 1
ATOM 736 C C . SER A 1 86 ? -21.563 2.200 -4.926 1.00 37.62 86 SER A C 1
ATOM 738 O O . SER A 1 86 ? -22.074 3.037 -5.671 1.00 37.62 86 SER A O 1
ATOM 740 N N . ARG A 1 87 ? -20.961 2.569 -3.785 1.00 39.41 87 ARG A N 1
ATOM 741 C CA . ARG A 1 87 ? -21.159 3.920 -3.219 1.00 39.41 87 ARG A CA 1
ATOM 742 C C . ARG A 1 87 ? -20.295 5.020 -3.817 1.00 39.41 87 ARG A C 1
ATOM 744 O O . ARG A 1 87 ? -20.708 6.174 -3.774 1.00 39.41 87 ARG A O 1
ATOM 751 N N . LEU A 1 88 ? -19.122 4.694 -4.351 1.00 40.75 88 LEU A N 1
ATOM 752 C CA . LEU A 1 88 ? -18.195 5.709 -4.864 1.00 40.75 88 LEU A CA 1
ATOM 753 C C . LEU A 1 88 ? -18.236 5.849 -6.387 1.00 40.75 88 LEU A C 1
ATOM 755 O O . LEU A 1 88 ? -17.617 6.764 -6.919 1.00 40.75 88 LEU A O 1
ATOM 759 N N . ASN A 1 89 ? -18.983 4.984 -7.091 1.00 42.53 89 ASN A N 1
ATOM 760 C CA . ASN A 1 89 ? -19.104 4.989 -8.557 1.00 42.53 89 ASN A CA 1
ATOM 761 C C . ASN A 1 89 ? -17.751 5.102 -9.294 1.00 42.53 89 ASN A C 1
ATOM 763 O O . ASN A 1 89 ? -17.698 5.523 -10.450 1.00 42.53 89 ASN A O 1
ATOM 767 N N . LEU A 1 90 ? -16.653 4.686 -8.653 1.00 44.56 90 LEU A N 1
ATOM 768 C CA . LEU A 1 90 ? -15.340 4.552 -9.268 1.00 44.56 90 LEU A CA 1
ATOM 769 C C . LEU A 1 90 ? -15.363 3.266 -10.092 1.00 44.56 90 LEU A C 1
ATOM 771 O O . LEU A 1 90 ? -14.728 2.282 -9.742 1.00 44.56 90 LEU A O 1
ATOM 775 N N . LYS A 1 91 ? -16.159 3.235 -11.167 1.00 42.62 91 LYS A N 1
ATOM 776 C CA . LYS A 1 91 ? -16.137 2.114 -12.104 1.00 42.62 91 LYS A CA 1
ATOM 777 C C . LYS A 1 91 ? -14.726 2.047 -12.675 1.00 42.62 91 LYS A C 1
ATOM 779 O O . LYS A 1 91 ? -14.388 2.823 -13.566 1.00 42.62 91 LYS A O 1
ATOM 784 N N . ALA A 1 92 ? -13.903 1.123 -12.188 1.00 44.41 92 ALA A N 1
ATOM 785 C CA . ALA A 1 92 ? -12.748 0.687 -12.946 1.00 44.41 92 ALA A CA 1
ATOM 786 C C . ALA A 1 92 ? -13.308 0.153 -14.275 1.00 44.41 92 ALA A C 1
ATOM 788 O O . ALA A 1 92 ? -13.919 -0.915 -14.310 1.00 44.41 92 ALA A O 1
ATOM 789 N N . LEU A 1 93 ? -13.186 0.933 -15.356 1.00 44.97 93 LEU A N 1
ATOM 790 C CA . LEU A 1 93 ? -13.657 0.625 -16.718 1.00 44.97 93 LEU A CA 1
ATOM 791 C C . LEU A 1 93 ? -12.813 -0.503 -17.349 1.00 44.97 93 LEU A C 1
ATOM 793 O O . LEU A 1 93 ? -12.326 -0.414 -18.473 1.00 44.97 93 LEU A O 1
ATOM 797 N N . HIS A 1 94 ? -12.583 -1.571 -16.589 1.00 39.59 94 HIS A N 1
ATOM 798 C CA . HIS A 1 94 ? -11.594 -2.599 -16.864 1.00 39.59 94 HIS A CA 1
ATOM 799 C C . HIS A 1 94 ? -11.996 -3.470 -18.062 1.00 39.59 94 HIS A C 1
ATOM 801 O O . HIS A 1 94 ? -11.147 -3.864 -18.854 1.00 39.59 94 HIS A O 1
ATOM 807 N N . SER A 1 95 ? -13.292 -3.742 -18.243 1.00 39.41 95 SER A N 1
ATOM 808 C CA . SER A 1 95 ? -13.797 -4.635 -19.295 1.00 39.41 95 SER A CA 1
ATOM 809 C C . SER A 1 95 ? -13.940 -3.978 -20.673 1.00 39.41 95 SER A C 1
ATOM 811 O O . SER A 1 95 ? -13.844 -4.672 -21.683 1.00 39.41 95 SER A O 1
ATOM 813 N N . GLU A 1 96 ? -14.132 -2.659 -20.754 1.00 41.28 96 GLU A N 1
ATOM 814 C CA . GLU A 1 96 ? -14.458 -1.981 -22.021 1.00 41.28 96 GLU A CA 1
ATOM 815 C C . GLU A 1 96 ? -13.240 -1.720 -22.923 1.00 41.28 96 GLU A C 1
ATOM 817 O O . GLU A 1 96 ? -13.402 -1.418 -24.108 1.00 41.28 96 GLU A O 1
ATOM 822 N N . GLN A 1 97 ? -12.014 -1.863 -22.406 1.00 40.50 97 GLN A N 1
ATOM 823 C CA . GLN A 1 97 ? -10.799 -1.562 -23.172 1.00 40.50 97 GLN A CA 1
ATOM 824 C C . GLN A 1 97 ? -9.901 -2.762 -23.481 1.00 40.50 97 GLN A C 1
ATOM 826 O O . GLN A 1 97 ? -9.078 -2.626 -24.379 1.00 40.50 97 GLN A O 1
ATOM 831 N N . ILE A 1 98 ? -10.084 -3.941 -22.867 1.00 35.44 98 ILE A N 1
ATOM 832 C CA . ILE A 1 98 ? -9.281 -5.154 -23.168 1.00 35.44 98 ILE A CA 1
ATOM 833 C C . ILE A 1 98 ? -9.336 -5.514 -24.666 1.00 35.44 98 ILE A C 1
ATOM 835 O O . ILE A 1 98 ? -8.352 -5.961 -25.251 1.00 35.44 98 ILE A O 1
ATOM 839 N N . SER A 1 99 ? -10.464 -5.264 -25.336 1.00 37.16 99 SER A N 1
ATOM 840 C CA . SER A 1 99 ? -10.633 -5.506 -26.777 1.00 37.16 99 SER A CA 1
ATOM 841 C C . SER A 1 99 ? -9.828 -4.549 -27.668 1.00 37.16 99 SER A C 1
ATOM 843 O O . SER A 1 99 ? -9.499 -4.902 -28.802 1.00 37.16 99 SER A O 1
ATOM 845 N N . LYS A 1 100 ? -9.450 -3.367 -27.160 1.00 37.28 100 LYS A N 1
ATOM 846 C CA . LYS A 1 100 ? -8.590 -2.399 -27.862 1.00 37.28 100 LYS A CA 1
ATOM 847 C C . LYS A 1 100 ? -7.104 -2.771 -27.793 1.00 37.28 100 LYS A C 1
ATOM 849 O O . LYS A 1 100 ? -6.291 -2.097 -28.411 1.00 37.28 100 LYS A O 1
ATOM 854 N N . TRP A 1 101 ? -6.740 -3.851 -27.092 1.00 41.53 101 TRP A N 1
ATOM 855 C CA . TRP A 1 101 ? -5.350 -4.267 -26.848 1.00 41.53 101 TRP A CA 1
ATOM 856 C C . TRP A 1 101 ? -4.671 -4.968 -28.031 1.00 41.53 101 TRP A C 1
ATOM 858 O O . TRP A 1 101 ? -3.511 -5.363 -27.924 1.00 41.53 101 TRP A O 1
ATOM 868 N N . LYS A 1 102 ? -5.322 -5.085 -29.193 1.00 33.34 102 LYS A N 1
ATOM 869 C CA . LYS A 1 102 ? -4.606 -5.367 -30.447 1.00 33.34 102 LYS A CA 1
ATOM 870 C C . LYS A 1 102 ? -3.928 -4.089 -30.955 1.00 33.34 102 LYS A C 1
ATOM 872 O O . LYS A 1 102 ? -4.262 -3.590 -32.023 1.00 33.34 102 LYS A O 1
ATOM 877 N N . VAL A 1 103 ? -3.006 -3.534 -30.172 1.00 37.84 103 VAL A N 1
ATOM 878 C CA . VAL A 1 103 ? -2.140 -2.441 -30.624 1.00 37.84 103 VAL A CA 1
ATOM 879 C C . VAL A 1 103 ? -0.815 -3.061 -31.041 1.00 37.84 103 VAL A C 1
ATOM 881 O O . VAL A 1 103 ? -0.057 -3.546 -30.203 1.00 37.84 103 VAL A O 1
ATOM 884 N N . GLU A 1 104 ? -0.538 -3.064 -32.344 1.00 34.06 104 GLU A N 1
ATOM 885 C CA . GLU A 1 104 ? 0.824 -3.271 -32.830 1.00 34.06 104 GLU A CA 1
ATOM 886 C C . GLU A 1 104 ? 1.700 -2.136 -32.288 1.00 34.06 104 GLU A C 1
ATOM 888 O O . GLU A 1 104 ? 1.429 -0.952 -32.504 1.00 34.06 104 GLU A O 1
ATOM 893 N N . PHE A 1 105 ? 2.728 -2.494 -31.519 1.00 34.56 105 PHE A N 1
ATOM 894 C CA . PHE A 1 105 ? 3.639 -1.521 -30.932 1.00 34.56 105 PHE A CA 1
ATOM 895 C C . PHE A 1 105 ? 4.405 -0.772 -32.039 1.00 34.56 105 PHE A C 1
ATOM 897 O O . PHE A 1 105 ? 4.920 -1.406 -32.962 1.00 34.56 105 PHE A O 1
ATOM 904 N N . PRO A 1 106 ? 4.556 0.562 -31.948 1.00 37.19 106 PRO A N 1
ATOM 905 C CA . PRO A 1 106 ? 5.481 1.296 -32.800 1.00 37.19 106 PRO A CA 1
ATOM 906 C C . PRO A 1 106 ? 6.907 0.746 -32.653 1.00 37.19 106 PRO A C 1
ATOM 908 O O . PRO A 1 106 ? 7.416 0.656 -31.537 1.00 37.19 106 PRO A O 1
ATOM 911 N N . LYS A 1 107 ? 7.575 0.434 -33.772 1.00 38.78 107 LYS A N 1
ATOM 912 C CA . LYS A 1 107 ? 8.926 -0.167 -33.813 1.00 38.78 107 LYS A CA 1
ATOM 913 C C . LYS A 1 107 ? 9.985 0.550 -32.960 1.00 38.78 107 LYS A C 1
ATOM 915 O O . LYS A 1 107 ? 10.927 -0.075 -32.504 1.00 38.78 107 LYS A O 1
ATOM 920 N N . TYR A 1 108 ? 9.847 1.849 -32.695 1.00 40.75 108 TYR A N 1
ATOM 921 C CA . TYR A 1 108 ? 10.804 2.592 -31.862 1.00 40.75 108 TYR A CA 1
ATOM 922 C C . TYR A 1 108 ? 10.661 2.324 -30.347 1.00 40.75 108 TYR A C 1
ATOM 924 O O . TYR A 1 108 ? 11.540 2.701 -29.579 1.00 40.75 108 TYR A O 1
ATOM 932 N N . LEU A 1 109 ? 9.582 1.657 -29.912 1.00 37.88 109 LEU A N 1
ATOM 933 C CA . LEU A 1 109 ? 9.435 1.085 -28.566 1.00 37.88 109 LEU A CA 1
ATOM 934 C C . LEU A 1 109 ? 10.018 -0.341 -28.468 1.00 37.88 109 LEU A C 1
ATOM 936 O O . LEU A 1 109 ? 9.982 -0.937 -27.391 1.00 37.88 109 LEU A O 1
ATOM 940 N N . GLU A 1 110 ? 10.623 -0.875 -29.539 1.00 43.69 110 GLU A N 1
ATOM 941 C CA . GLU A 1 110 ? 11.449 -2.099 -29.522 1.00 43.69 110 GLU A CA 1
ATOM 942 C C . GLU A 1 110 ? 12.807 -1.887 -28.820 1.00 43.69 110 GLU A C 1
ATOM 944 O O . GLU A 1 110 ? 13.806 -2.543 -29.120 1.00 43.69 110 GLU A O 1
ATOM 949 N N . ASP A 1 111 ? 12.869 -0.992 -27.836 1.00 47.66 111 ASP A N 1
ATOM 950 C CA . ASP A 1 111 ? 13.983 -0.961 -26.908 1.00 47.66 111 ASP A CA 1
ATOM 951 C C . ASP A 1 111 ? 13.874 -2.197 -26.001 1.00 47.66 111 ASP A C 1
ATOM 953 O O . ASP A 1 111 ? 12.887 -2.410 -25.287 1.00 47.66 111 ASP A O 1
ATOM 957 N N . LYS A 1 112 ? 14.896 -3.058 -26.021 1.00 49.50 112 LYS A N 1
ATOM 958 C CA . LYS A 1 112 ? 14.940 -4.287 -25.211 1.00 49.50 112 LYS A CA 1
ATOM 959 C C . LYS A 1 112 ? 14.767 -4.001 -23.716 1.00 49.50 112 LYS A C 1
ATOM 961 O O . LYS A 1 112 ? 14.383 -4.913 -22.979 1.00 49.50 112 LYS A O 1
ATOM 966 N N . HIS A 1 113 ? 15.069 -2.787 -23.254 1.00 50.66 113 HIS A N 1
ATOM 967 C CA . HIS A 1 113 ? 14.822 -2.364 -21.877 1.00 50.66 113 HIS A CA 1
ATOM 968 C C . HIS A 1 113 ? 13.359 -1.970 -21.644 1.00 50.66 113 HIS A C 1
ATOM 970 O O . HIS A 1 113 ? 12.755 -2.511 -20.714 1.00 50.66 113 HIS A O 1
ATOM 976 N N . ALA A 1 114 ? 12.766 -1.164 -22.531 1.00 56.31 114 ALA A N 1
ATOM 977 C CA . ALA A 1 114 ? 11.345 -0.806 -22.483 1.00 56.31 114 ALA A CA 1
ATOM 978 C C . ALA A 1 114 ? 10.438 -2.044 -22.592 1.00 56.31 114 ALA A C 1
ATOM 980 O O . ALA A 1 114 ? 9.504 -2.205 -21.814 1.00 56.31 114 ALA A O 1
ATOM 981 N N . SER A 1 115 ? 10.777 -2.998 -23.466 1.00 61.59 115 SER A N 1
ATOM 982 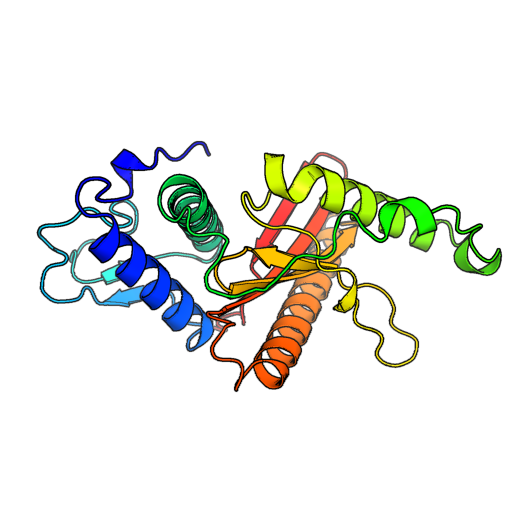C CA . SER A 1 115 ? 10.057 -4.274 -23.594 1.00 61.59 115 SER A CA 1
ATOM 983 C C . SER A 1 115 ? 10.096 -5.112 -22.308 1.00 61.59 115 SER A C 1
ATOM 985 O O . SER A 1 115 ? 9.129 -5.797 -21.972 1.00 61.59 115 SER A O 1
ATOM 987 N N . LYS A 1 116 ? 11.203 -5.073 -21.555 1.00 66.19 116 LYS A N 1
ATOM 988 C CA . LYS A 1 116 ? 11.327 -5.814 -20.287 1.00 66.19 116 LYS A CA 1
ATOM 989 C C . LYS A 1 116 ? 10.560 -5.145 -19.151 1.00 66.19 116 LYS A C 1
ATOM 991 O O . LYS A 1 116 ? 10.004 -5.855 -18.320 1.00 66.19 116 LYS A O 1
ATOM 996 N N . GLU A 1 117 ? 10.530 -3.819 -19.113 1.00 64.19 117 GLU A N 1
ATOM 997 C CA . GLU A 1 117 ? 9.734 -3.064 -18.144 1.00 64.19 117 GLU A CA 1
ATOM 998 C C . GLU A 1 117 ? 8.233 -3.188 -18.431 1.00 64.19 117 GLU A C 1
ATOM 1000 O O . GLU A 1 117 ? 7.473 -3.520 -17.528 1.00 64.19 117 GLU A O 1
ATOM 1005 N N . ALA A 1 118 ? 7.818 -3.104 -19.696 1.00 65.50 118 ALA A N 1
ATOM 1006 C CA . ALA A 1 118 ? 6.438 -3.357 -20.107 1.00 65.50 118 ALA A CA 1
ATOM 1007 C C . ALA A 1 118 ? 5.972 -4.779 -19.739 1.00 65.50 118 ALA A C 1
ATOM 1009 O O . ALA A 1 118 ? 4.876 -4.965 -19.217 1.00 65.50 118 ALA A O 1
ATOM 1010 N N . LYS A 1 119 ? 6.824 -5.799 -19.927 1.00 67.06 119 LYS A N 1
ATOM 1011 C CA . LYS A 1 119 ? 6.536 -7.172 -19.465 1.00 67.06 119 LYS A CA 1
ATOM 1012 C C . LYS A 1 119 ? 6.406 -7.270 -17.946 1.00 67.06 119 LYS A C 1
ATOM 1014 O O . LYS A 1 119 ? 5.613 -8.068 -17.451 1.00 67.06 119 LYS A O 1
ATOM 1019 N N . LEU A 1 120 ? 7.195 -6.495 -17.202 1.00 72.19 120 LEU A N 1
ATOM 1020 C CA 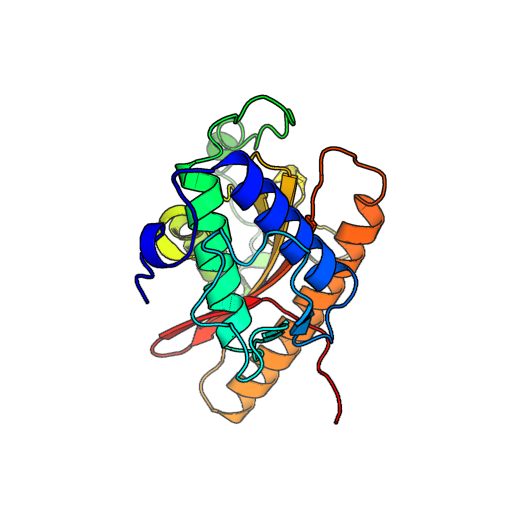. LEU A 1 120 ? 7.100 -6.440 -15.746 1.00 72.19 120 LEU A CA 1
ATOM 1021 C C . LEU A 1 120 ? 5.778 -5.801 -15.305 1.00 72.19 120 LEU A C 1
ATOM 1023 O O . LEU A 1 120 ? 5.135 -6.315 -14.392 1.00 72.19 120 LEU A O 1
ATOM 1027 N N . GLN A 1 121 ? 5.370 -4.726 -15.974 1.00 70.75 121 GLN A N 1
ATOM 1028 C CA . GLN A 1 121 ? 4.110 -4.030 -15.737 1.00 70.75 121 GLN A CA 1
ATOM 1029 C C . GLN A 1 121 ? 2.903 -4.918 -16.058 1.00 70.75 121 GLN A C 1
ATOM 1031 O O . GLN A 1 121 ? 2.058 -5.103 -15.190 1.00 70.75 121 GLN A O 1
ATOM 1036 N N . ASP A 1 122 ? 2.866 -5.562 -17.231 1.00 68.88 122 ASP A N 1
ATOM 1037 C CA . ASP A 1 122 ? 1.811 -6.520 -17.609 1.00 68.88 122 ASP A CA 1
ATOM 1038 C C . ASP A 1 122 ? 1.687 -7.661 -16.588 1.00 68.88 122 ASP A C 1
ATOM 1040 O O . ASP A 1 122 ? 0.594 -8.023 -16.149 1.00 68.88 122 ASP A O 1
ATOM 1044 N N . LYS A 1 123 ? 2.827 -8.189 -16.129 1.00 72.88 123 LYS A N 1
ATOM 1045 C CA . LYS A 1 123 ? 2.845 -9.205 -15.076 1.00 72.88 123 LYS A CA 1
ATOM 1046 C C . LYS A 1 123 ? 2.316 -8.671 -13.745 1.00 72.88 123 LYS A C 1
ATOM 1048 O O . LYS A 1 123 ? 1.598 -9.389 -13.057 1.00 72.88 123 LYS A O 1
ATOM 1053 N N . PHE A 1 124 ? 2.672 -7.446 -13.363 1.00 74.56 124 PHE A N 1
ATOM 1054 C CA . P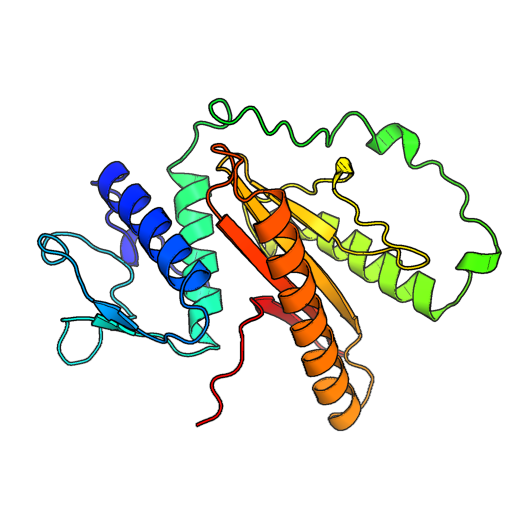HE A 1 124 ? 2.180 -6.836 -12.131 1.00 74.56 124 PHE A CA 1
ATOM 1055 C C . PHE A 1 124 ? 0.669 -6.586 -12.192 1.00 74.56 124 PHE A C 1
ATOM 1057 O O . PHE A 1 124 ? -0.020 -6.949 -11.248 1.00 74.56 124 PHE A O 1
ATOM 1064 N N . ILE A 1 125 ? 0.147 -6.072 -13.312 1.00 70.50 125 ILE A N 1
ATOM 1065 C CA . ILE A 1 125 ? -1.294 -5.872 -13.540 1.00 70.50 125 ILE A CA 1
ATOM 1066 C C . ILE A 1 125 ? -2.060 -7.188 -13.362 1.00 70.50 125 ILE A C 1
ATOM 1068 O O . ILE A 1 125 ? -3.074 -7.214 -12.674 1.00 70.50 125 ILE A O 1
ATOM 1072 N N . LYS A 1 126 ? -1.556 -8.292 -13.927 1.00 70.56 126 LYS A N 1
ATOM 1073 C CA . LYS A 1 126 ? -2.188 -9.618 -13.806 1.00 70.56 126 LYS A CA 1
ATOM 1074 C C . LYS A 1 126 ? -2.135 -10.188 -12.393 1.00 70.56 126 LYS A C 1
ATOM 1076 O O . LYS A 1 126 ? -3.033 -10.915 -11.997 1.00 70.56 126 LYS A O 1
ATOM 1081 N N . GLU A 1 127 ? -1.075 -9.895 -11.645 1.00 77.50 127 GLU A N 1
ATOM 1082 C CA . GLU A 1 127 ? -0.874 -10.438 -10.300 1.00 77.50 127 GLU A CA 1
ATOM 1083 C C . GLU A 1 127 ? -1.401 -9.520 -9.186 1.00 77.50 127 GLU A C 1
ATOM 1085 O O . GLU A 1 127 ? -1.377 -9.930 -8.025 1.00 77.50 127 GLU A O 1
ATOM 1090 N N . ILE A 1 128 ? -1.805 -8.275 -9.478 1.00 73.50 128 ILE A N 1
ATOM 1091 C CA . ILE A 1 128 ? -2.021 -7.279 -8.424 1.00 73.50 128 ILE A CA 1
ATOM 1092 C C . ILE A 1 128 ? -3.084 -7.734 -7.429 1.00 73.50 128 ILE A C 1
ATOM 1094 O O . ILE A 1 128 ? -2.799 -7.770 -6.235 1.00 73.50 128 ILE A O 1
ATOM 1098 N N . ASN A 1 129 ? -4.248 -8.156 -7.914 1.00 69.88 129 ASN A N 1
ATOM 1099 C CA . ASN A 1 129 ? -5.365 -8.541 -7.062 1.00 69.88 129 ASN A CA 1
ATOM 1100 C C . ASN A 1 129 ? -5.065 -9.840 -6.293 1.00 69.88 129 ASN A C 1
ATOM 1102 O O . ASN A 1 129 ? -5.302 -9.936 -5.093 1.00 69.88 129 ASN A O 1
ATOM 1106 N N . ASP A 1 130 ? -4.454 -10.821 -6.955 1.00 71.19 130 ASP A N 1
ATOM 1107 C CA . ASP A 1 130 ? -4.263 -12.147 -6.359 1.00 71.19 130 ASP A CA 1
ATOM 1108 C C . ASP A 1 130 ? -3.086 -12.205 -5.380 1.00 71.19 130 ASP A C 1
ATOM 1110 O O . ASP A 1 130 ? -3.058 -13.037 -4.472 1.00 71.19 130 ASP A O 1
ATOM 1114 N N . LYS A 1 131 ? -2.076 -11.350 -5.573 1.00 72.25 131 LYS A N 1
ATOM 1115 C CA . LYS A 1 131 ? -0.779 -11.514 -4.909 1.00 72.25 131 LYS A CA 1
ATOM 1116 C C . LYS A 1 131 ? -0.307 -10.306 -4.122 1.00 72.25 131 LYS A C 1
ATOM 1118 O O . LYS A 1 131 ? 0.370 -10.481 -3.109 1.00 72.25 131 LYS A O 1
ATOM 1123 N N . TRP A 1 132 ? -0.570 -9.101 -4.611 1.00 78.00 132 TRP A N 1
ATOM 1124 C CA . TRP A 1 132 ? 0.165 -7.922 -4.163 1.00 78.00 132 TRP A CA 1
ATOM 1125 C C . TRP A 1 132 ? -0.708 -6.940 -3.384 1.00 78.00 132 TRP A C 1
ATOM 1127 O O . TRP A 1 132 ? -0.338 -6.543 -2.282 1.00 78.00 132 TRP A O 1
ATOM 1137 N N . LEU A 1 133 ? -1.853 -6.562 -3.948 1.00 71.69 133 LEU A N 1
ATOM 1138 C CA . LEU A 1 133 ? -2.828 -5.628 -3.395 1.00 71.69 133 LEU A CA 1
ATOM 1139 C C . LEU A 1 133 ? -4.249 -6.147 -3.697 1.00 71.69 133 LEU A C 1
ATOM 1141 O O . LEU A 1 133 ? -4.865 -5.727 -4.678 1.00 71.69 133 LEU A O 1
ATOM 1145 N N . PRO A 1 134 ? -4.773 -7.074 -2.876 1.00 66.75 134 PRO A N 1
ATOM 1146 C CA . PRO A 1 134 ? -6.120 -7.600 -3.057 1.00 66.75 134 PRO A CA 1
ATOM 1147 C C . PRO A 1 134 ? -7.191 -6.512 -2.988 1.00 66.75 134 PRO A C 1
ATOM 1149 O O . PRO A 1 134 ? -7.133 -5.634 -2.129 1.00 66.75 134 PRO A O 1
ATOM 1152 N N . GLY A 1 135 ? -8.158 -6.576 -3.903 1.00 63.59 135 GLY A N 1
ATOM 1153 C CA . GLY A 1 135 ? -9.225 -5.583 -4.049 1.00 63.59 135 GLY A CA 1
ATOM 1154 C C . GLY A 1 135 ? -8.869 -4.386 -4.935 1.00 63.59 135 GLY A C 1
ATOM 1155 O O . GLY A 1 135 ? -9.748 -3.583 -5.220 1.00 63.59 135 GLY A O 1
ATOM 1156 N N . PHE A 1 136 ? -7.624 -4.276 -5.411 1.00 66.00 136 PHE A N 1
ATOM 1157 C CA . PHE A 1 136 ? -7.222 -3.212 -6.330 1.00 66.00 136 PHE A CA 1
ATOM 1158 C C . PHE A 1 136 ? -7.363 -3.646 -7.792 1.00 66.00 136 PHE A C 1
ATOM 1160 O O . PHE A 1 136 ? -6.780 -4.639 -8.230 1.00 66.00 136 PHE A O 1
ATOM 1167 N N . GLY A 1 137 ? -8.106 -2.852 -8.558 1.00 63.88 137 GLY A N 1
ATOM 1168 C CA . GLY A 1 137 ? -8.207 -2.906 -10.009 1.00 63.88 137 GLY A CA 1
ATOM 1169 C C . GLY A 1 137 ? -7.318 -1.858 -10.675 1.00 63.88 137 GLY A C 1
ATOM 1170 O O . GLY A 1 137 ? -7.046 -0.791 -10.128 1.00 63.88 137 GLY A O 1
ATOM 1171 N N . TYR A 1 138 ? -6.834 -2.161 -11.875 1.00 61.38 138 TYR A N 1
ATOM 1172 C CA . TYR A 1 138 ? -6.018 -1.226 -12.648 1.00 61.38 138 TYR A CA 1
ATOM 1173 C C . TYR A 1 138 ? -6.882 -0.135 -13.294 1.00 61.38 138 TYR A C 1
ATOM 1175 O O . TYR A 1 138 ? -7.834 -0.452 -14.012 1.00 61.38 138 TYR A O 1
ATOM 1183 N N . LEU A 1 139 ? -6.536 1.135 -13.062 1.00 58.28 139 LEU A N 1
ATOM 1184 C CA . LEU A 1 139 ? -7.205 2.310 -13.617 1.00 58.28 139 LEU A CA 1
ATOM 1185 C C . LEU A 1 139 ? -6.445 2.852 -14.834 1.00 58.28 139 LEU A C 1
ATOM 1187 O O . LEU A 1 139 ? -5.581 3.722 -14.719 1.00 58.28 139 LEU A O 1
ATOM 1191 N N . TYR A 1 140 ? -6.810 2.363 -16.018 1.00 51.66 140 TYR A N 1
ATOM 1192 C CA . TYR A 1 140 ? -6.173 2.752 -17.279 1.00 51.66 140 TYR A CA 1
ATOM 1193 C C . TYR A 1 140 ? -6.359 4.240 -17.631 1.00 51.66 140 TYR A C 1
ATOM 1195 O O . TYR A 1 140 ? -5.430 4.880 -18.113 1.00 51.66 140 TYR A O 1
ATOM 1203 N N . ASP A 1 141 ? -7.520 4.832 -17.323 1.00 39.34 141 ASP A N 1
ATOM 1204 C CA . ASP A 1 141 ? -7.805 6.249 -17.624 1.00 39.34 141 ASP A CA 1
ATOM 1205 C C . ASP A 1 141 ? -6.962 7.234 -16.800 1.00 39.34 141 ASP A C 1
ATOM 1207 O O . ASP A 1 141 ? -6.897 8.425 -17.102 1.00 39.34 141 ASP A O 1
ATOM 1211 N N . PHE A 1 142 ? -6.287 6.730 -15.767 1.00 46.97 142 PHE A N 1
ATOM 1212 C CA . PHE A 1 142 ? -5.359 7.496 -14.955 1.00 46.97 142 PHE A CA 1
ATOM 1213 C C . PHE A 1 142 ? -3.899 7.272 -15.377 1.00 46.97 142 PHE A C 1
ATOM 1215 O O . PHE A 1 142 ? -3.016 7.832 -14.733 1.00 46.97 142 PHE A O 1
ATOM 1222 N N . GLU A 1 143 ? -3.616 6.525 -16.461 1.00 49.53 143 GLU A N 1
ATOM 1223 C CA . GLU A 1 143 ? -2.263 6.429 -17.026 1.00 49.53 143 GLU A CA 1
ATOM 1224 C C . GLU A 1 143 ? -1.683 7.831 -17.231 1.00 49.53 143 GLU A C 1
ATOM 1226 O O . GLU A 1 143 ? -2.097 8.619 -18.088 1.00 49.53 143 GLU A O 1
ATOM 1231 N N . TYR A 1 144 ? -0.704 8.152 -16.395 1.00 44.22 144 TYR A N 1
ATOM 1232 C CA . TYR A 1 144 ? -0.113 9.468 -16.371 1.00 44.22 144 TYR A CA 1
ATOM 1233 C C . TYR A 1 144 ? 0.753 9.652 -17.616 1.00 44.22 144 TYR A C 1
ATOM 1235 O O . TYR A 1 144 ? 1.740 8.943 -17.815 1.00 44.22 144 TYR A O 1
ATOM 1243 N N . ARG A 1 145 ? 0.394 10.629 -18.454 1.00 46.59 145 ARG A N 1
ATOM 1244 C CA . ARG A 1 145 ? 1.296 11.209 -19.453 1.00 46.59 145 ARG A CA 1
ATOM 1245 C C . ARG A 1 145 ? 1.616 12.637 -19.034 1.00 46.59 145 ARG A C 1
ATOM 1247 O O . ARG A 1 145 ? 0.779 13.525 -19.180 1.00 46.59 145 ARG A O 1
ATOM 1254 N N . ILE A 1 146 ? 2.817 12.862 -18.506 1.00 38.50 146 ILE A N 1
ATOM 1255 C CA . ILE A 1 146 ? 3.409 14.205 -18.445 1.00 38.50 146 ILE A CA 1
ATOM 1256 C C . ILE A 1 146 ? 4.603 14.242 -19.387 1.00 38.50 146 ILE A C 1
ATOM 1258 O O . ILE A 1 146 ? 5.595 13.549 -19.167 1.00 38.50 146 ILE A O 1
ATOM 1262 N N . GLY A 1 147 ? 4.512 15.084 -20.419 1.00 45.91 147 GLY A N 1
ATOM 1263 C CA . GLY A 1 147 ? 5.546 15.197 -21.448 1.00 45.91 147 GLY A CA 1
ATOM 1264 C C . GLY A 1 147 ? 5.833 13.846 -22.107 1.00 45.91 147 GLY A C 1
ATOM 1265 O O . GLY A 1 147 ? 4.905 13.102 -22.423 1.00 45.91 147 GLY A O 1
ATOM 1266 N N . ASP A 1 148 ? 7.114 13.513 -22.256 1.00 36.38 148 ASP A N 1
ATOM 1267 C CA . ASP A 1 148 ? 7.574 12.245 -22.844 1.00 36.38 148 ASP A CA 1
ATOM 1268 C C . ASP A 1 148 ? 7.546 11.059 -21.860 1.00 36.38 148 ASP A C 1
ATOM 1270 O O . ASP A 1 148 ? 7.872 9.928 -22.229 1.00 36.38 148 ASP A O 1
ATOM 1274 N N . HIS A 1 149 ? 7.151 11.281 -20.601 1.00 39.28 149 HIS A N 1
ATOM 1275 C CA . HIS A 1 149 ? 7.035 10.208 -19.619 1.00 39.28 149 HIS A CA 1
ATOM 1276 C C . HIS A 1 149 ? 5.705 9.467 -19.782 1.00 39.28 149 HIS A C 1
ATOM 1278 O O . HIS A 1 149 ? 4.629 9.993 -19.493 1.00 39.28 149 HIS A O 1
ATOM 1284 N N . LYS A 1 150 ? 5.816 8.214 -20.228 1.00 49.72 150 LYS A N 1
ATOM 1285 C CA . LYS A 1 150 ? 4.781 7.182 -20.180 1.00 49.72 150 LYS A CA 1
ATOM 1286 C C . LYS A 1 150 ? 5.190 6.151 -19.139 1.00 49.72 150 LYS A C 1
ATOM 1288 O O . LYS A 1 150 ? 6.253 5.552 -19.287 1.00 49.72 150 LYS A O 1
ATOM 1293 N N . GLY A 1 151 ? 4.319 5.880 -18.179 1.00 55.97 151 GLY A N 1
ATOM 1294 C CA . GLY A 1 151 ? 4.392 4.636 -17.422 1.00 55.97 151 GLY A CA 1
ATOM 1295 C C . GLY A 1 151 ? 4.354 4.840 -15.928 1.00 55.97 151 GLY A C 1
ATOM 1296 O O . GLY A 1 151 ? 5.373 4.667 -15.283 1.00 55.97 151 GLY A O 1
ATOM 1297 N N . ASP A 1 152 ? 3.159 5.098 -15.407 1.00 60.97 152 ASP A N 1
ATOM 1298 C CA . ASP A 1 152 ? 2.863 4.881 -13.998 1.00 60.97 152 ASP A CA 1
ATOM 1299 C C . ASP A 1 152 ? 1.566 4.089 -13.913 1.00 60.97 152 ASP A C 1
ATOM 1301 O O . ASP A 1 152 ? 0.540 4.478 -14.482 1.00 60.97 152 ASP A O 1
ATOM 1305 N N . LEU A 1 153 ? 1.624 2.939 -13.241 1.00 72.19 153 LEU A N 1
ATOM 1306 C CA . LEU A 1 153 ? 0.458 2.086 -13.101 1.00 72.19 153 LEU A CA 1
ATOM 1307 C C . LEU A 1 153 ? -0.383 2.608 -11.936 1.00 72.19 153 LEU A C 1
ATOM 1309 O O . LEU A 1 153 ? 0.015 2.480 -10.778 1.00 72.19 153 LEU A O 1
ATOM 1313 N N . ILE A 1 154 ? -1.532 3.208 -12.231 1.00 69.81 154 ILE A N 1
ATOM 1314 C CA . ILE A 1 154 ? -2.475 3.648 -11.205 1.00 69.81 154 ILE A CA 1
ATOM 1315 C C . ILE A 1 154 ? -3.522 2.570 -10.997 1.00 69.81 154 ILE A C 1
ATOM 1317 O O . ILE A 1 154 ? -4.149 2.103 -11.940 1.00 69.81 154 ILE A O 1
ATOM 1321 N N . PHE A 1 155 ? -3.716 2.181 -9.749 1.00 72.00 155 PHE A N 1
ATOM 1322 C CA . PHE A 1 155 ? -4.740 1.236 -9.343 1.00 72.00 155 PHE A CA 1
ATOM 1323 C C . PHE A 1 155 ? -5.694 1.912 -8.382 1.00 72.00 155 PHE A C 1
ATOM 1325 O O . PHE A 1 155 ? -5.302 2.826 -7.655 1.00 72.00 155 PHE A O 1
ATOM 1332 N N . ALA A 1 156 ? -6.924 1.431 -8.356 1.00 68.00 156 ALA A N 1
ATOM 1333 C CA . ALA A 1 156 ? -7.884 1.809 -7.348 1.00 68.00 156 ALA A CA 1
ATOM 1334 C C . ALA A 1 156 ? -8.636 0.608 -6.829 1.00 68.00 156 ALA A C 1
ATOM 1336 O O . ALA A 1 156 ? -8.781 -0.386 -7.533 1.00 68.00 156 ALA A O 1
ATOM 1337 N N . ASP A 1 157 ? -9.127 0.728 -5.609 1.00 67.31 157 ASP A N 1
ATOM 1338 C CA . ASP A 1 157 ? -10.214 -0.116 -5.151 1.00 67.31 157 ASP A CA 1
ATOM 1339 C C . ASP A 1 157 ? -11.539 0.659 -5.211 1.00 67.31 157 ASP A C 1
ATOM 1341 O O . ASP A 1 157 ? -11.583 1.889 -5.345 1.00 67.31 157 ASP A O 1
ATOM 1345 N N . ASP A 1 158 ? -12.640 -0.066 -5.061 1.00 57.22 158 ASP A N 1
ATOM 1346 C CA . ASP A 1 158 ? -13.988 0.511 -5.050 1.00 57.22 158 ASP A CA 1
ATOM 1347 C C . ASP A 1 158 ? -14.292 1.304 -3.764 1.00 57.22 158 ASP A C 1
ATOM 1349 O O . ASP A 1 158 ? -15.392 1.826 -3.573 1.00 57.22 158 ASP A O 1
ATOM 1353 N N . ASN A 1 159 ? -13.300 1.428 -2.879 1.00 55.62 159 ASN A N 1
ATOM 1354 C CA . ASN A 1 159 ? -13.403 2.087 -1.586 1.00 55.62 159 ASN A CA 1
ATOM 1355 C C . ASN A 1 159 ? -12.713 3.453 -1.589 1.00 55.62 159 ASN A C 1
ATOM 1357 O O . ASN A 1 159 ? -12.618 4.080 -0.534 1.00 55.62 159 ASN A O 1
ATOM 1361 N N . GLY A 1 160 ? -12.256 3.932 -2.749 1.00 61.47 160 GLY A N 1
ATOM 1362 C CA . GLY A 1 160 ? -11.662 5.257 -2.881 1.00 61.47 160 GLY A CA 1
ATOM 1363 C C . GLY A 1 160 ? -10.177 5.301 -2.544 1.00 61.47 160 GLY A C 1
ATOM 1364 O O . GLY A 1 160 ? -9.649 6.368 -2.222 1.00 61.47 160 GLY A O 1
ATOM 1365 N N . PHE A 1 161 ? -9.489 4.163 -2.567 1.00 70.88 161 PHE A N 1
ATOM 1366 C CA . PHE A 1 161 ? -8.042 4.104 -2.419 1.00 70.88 161 PHE A CA 1
ATOM 1367 C C . PHE A 1 161 ? -7.403 4.174 -3.795 1.00 70.88 161 PHE A C 1
ATOM 1369 O O . PHE A 1 161 ? -7.720 3.359 -4.649 1.00 70.88 161 PHE A O 1
ATOM 1376 N N . LEU A 1 162 ? -6.460 5.094 -3.995 1.00 74.00 162 LEU A N 1
ATOM 1377 C CA . LEU A 1 162 ? -5.608 5.112 -5.183 1.00 74.00 162 LEU A CA 1
ATOM 1378 C C . LEU A 1 162 ? -4.198 4.650 -4.835 1.00 74.00 162 LEU A C 1
ATOM 1380 O O . LEU A 1 162 ? -3.637 5.018 -3.801 1.00 74.00 162 LEU A O 1
ATOM 1384 N N . VAL A 1 163 ? -3.588 3.888 -5.732 1.00 76.19 163 VAL A N 1
ATOM 1385 C CA . VAL A 1 163 ? -2.205 3.435 -5.616 1.00 76.19 163 VAL A CA 1
ATOM 1386 C C . VAL A 1 163 ? -1.468 3.768 -6.904 1.00 76.19 163 VAL A C 1
ATOM 1388 O O . VAL A 1 163 ? -1.774 3.211 -7.952 1.00 76.19 163 VAL A O 1
ATOM 1391 N N . ALA A 1 164 ? -0.466 4.641 -6.820 1.00 78.69 164 ALA A N 1
ATOM 1392 C CA . ALA A 1 164 ? 0.506 4.850 -7.888 1.00 78.69 164 ALA A CA 1
ATOM 1393 C C . ALA A 1 164 ? 1.648 3.850 -7.733 1.00 78.69 164 ALA A C 1
ATOM 1395 O O . ALA A 1 164 ? 2.343 3.877 -6.715 1.00 78.69 164 ALA A O 1
ATOM 1396 N N . VAL A 1 165 ? 1.856 2.991 -8.727 1.00 79.31 165 VAL A N 1
ATOM 1397 C CA . VAL A 1 165 ? 2.928 1.995 -8.724 1.00 79.31 165 VAL A CA 1
ATOM 1398 C C . VAL A 1 165 ? 4.002 2.362 -9.740 1.00 79.31 165 VAL A C 1
ATOM 1400 O O . VAL A 1 165 ? 3.765 2.361 -10.945 1.00 79.31 165 VAL A O 1
ATOM 1403 N N . GLU A 1 166 ? 5.207 2.593 -9.229 1.00 85.19 166 GLU A N 1
ATOM 1404 C CA . GLU A 1 166 ? 6.438 2.690 -10.010 1.00 85.19 166 GLU A CA 1
ATOM 1405 C C . GLU A 1 166 ? 7.090 1.304 -10.109 1.00 85.19 166 GLU A C 1
ATOM 1407 O O . GLU A 1 166 ? 7.344 0.644 -9.098 1.00 85.19 166 GLU A O 1
ATOM 1412 N N . THR A 1 167 ? 7.413 0.855 -11.317 1.00 78.62 167 THR A N 1
ATOM 1413 C CA . THR A 1 167 ? 8.068 -0.441 -11.541 1.00 78.62 167 THR A CA 1
ATOM 1414 C C . THR A 1 167 ? 9.522 -0.253 -11.937 1.00 78.62 167 THR A C 1
ATOM 1416 O O . THR A 1 167 ? 9.799 0.460 -12.889 1.00 78.62 167 THR A O 1
ATOM 1419 N N . LYS A 1 168 ? 10.465 -0.956 -11.300 1.00 82.62 168 LYS A N 1
ATOM 1420 C CA . LYS A 1 168 ? 11.859 -1.001 -11.769 1.00 82.62 168 LYS A CA 1
ATOM 1421 C C . LYS A 1 168 ? 12.456 -2.393 -11.729 1.00 82.62 168 LYS A C 1
ATOM 1423 O O . LYS A 1 168 ? 12.120 -3.240 -10.908 1.00 82.62 168 LYS A O 1
ATOM 1428 N N . ARG A 1 169 ? 13.446 -2.613 -12.589 1.00 82.12 169 ARG A N 1
ATOM 1429 C CA . ARG A 1 169 ? 14.330 -3.778 -12.496 1.00 82.12 169 ARG A CA 1
ATOM 1430 C C . ARG A 1 169 ? 15.467 -3.460 -11.532 1.00 82.12 169 ARG A C 1
ATOM 1432 O O . A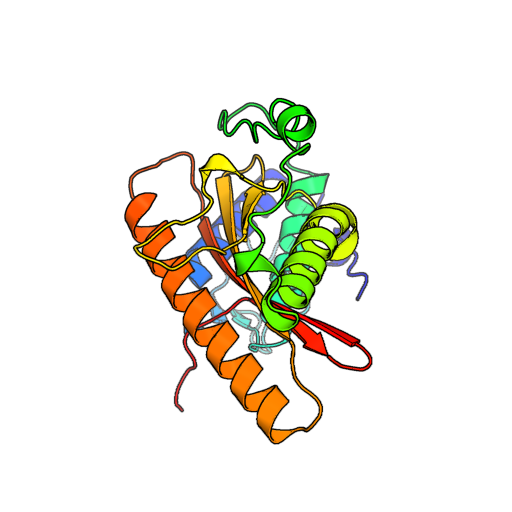RG A 1 169 ? 16.121 -2.430 -11.668 1.00 82.12 169 ARG A O 1
ATOM 1439 N N . GLY A 1 170 ? 15.741 -4.343 -10.579 1.00 78.62 170 GLY A N 1
ATOM 1440 C CA . GLY A 1 170 ? 16.801 -4.145 -9.587 1.00 78.62 170 GLY A CA 1
ATOM 1441 C C . GLY A 1 170 ? 18.208 -4.127 -10.190 1.00 78.62 170 GLY A C 1
ATOM 1442 O O . GLY A 1 170 ? 19.108 -3.518 -9.636 1.00 78.62 170 GLY A O 1
ATOM 1443 N N . GLY A 1 171 ? 18.413 -4.730 -11.359 1.00 77.00 171 GLY A N 1
ATOM 1444 C CA . GLY A 1 171 ? 19.754 -4.910 -11.918 1.00 77.00 171 GLY A CA 1
ATOM 1445 C C . GLY A 1 171 ? 20.449 -6.148 -11.347 1.00 77.00 171 GLY A C 1
ATOM 1446 O O . GLY A 1 171 ? 19.825 -6.977 -10.688 1.00 77.00 171 GLY A O 1
ATOM 1447 N N . TYR A 1 172 ? 21.731 -6.312 -11.668 1.00 77.62 172 TYR A N 1
ATOM 1448 C CA . TYR A 1 172 ? 22.469 -7.569 -11.473 1.00 77.62 172 TYR A CA 1
ATOM 1449 C C . TYR A 1 172 ? 23.489 -7.531 -10.328 1.00 77.62 172 TYR A C 1
ATOM 1451 O O . TYR A 1 172 ? 24.081 -8.558 -10.014 1.00 77.62 172 TYR A O 1
ATOM 1459 N N . ASN A 1 173 ? 23.716 -6.370 -9.705 1.00 83.62 173 ASN A N 1
ATOM 1460 C CA . ASN A 1 173 ? 24.643 -6.237 -8.582 1.00 83.62 173 ASN A CA 1
ATOM 1461 C C . ASN A 1 173 ? 24.040 -5.395 -7.441 1.00 83.62 173 ASN A C 1
ATOM 1463 O O . ASN A 1 173 ? 23.111 -4.620 -7.683 1.00 83.62 173 ASN A O 1
ATOM 1467 N N . PRO A 1 174 ? 24.564 -5.516 -6.205 1.00 83.81 174 PRO A N 1
ATOM 1468 C CA . PRO A 1 174 ? 23.982 -4.865 -5.030 1.00 83.81 174 PRO A CA 1
ATOM 1469 C C . PRO A 1 174 ? 23.895 -3.337 -5.124 1.00 83.81 174 PRO A C 1
ATOM 1471 O O . PRO A 1 174 ? 22.917 -2.751 -4.665 1.00 83.81 174 PRO A O 1
ATOM 1474 N N . VAL A 1 175 ? 24.886 -2.688 -5.742 1.00 85.19 175 VAL A N 1
ATOM 1475 C CA . VAL A 1 175 ? 24.925 -1.224 -5.876 1.00 85.19 175 VAL A CA 1
ATOM 1476 C C . VAL A 1 175 ? 23.798 -0.744 -6.786 1.00 85.19 175 VAL A C 1
ATOM 1478 O O . VAL A 1 175 ? 23.037 0.145 -6.404 1.00 85.19 175 VAL A O 1
ATOM 1481 N N . LEU A 1 176 ? 23.637 -1.379 -7.951 1.00 81.12 176 LEU A N 1
ATOM 1482 C CA . LEU A 1 176 ? 22.546 -1.082 -8.880 1.00 81.12 176 LEU A CA 1
ATOM 1483 C C . LEU A 1 176 ? 21.173 -1.368 -8.259 1.00 81.12 176 LEU A C 1
ATOM 1485 O O . LEU A 1 176 ? 20.256 -0.568 -8.433 1.00 81.12 176 LEU A O 1
ATOM 1489 N N . ILE A 1 177 ? 21.048 -2.447 -7.475 1.00 83.69 177 ILE A N 1
ATOM 1490 C CA . ILE A 1 177 ? 19.809 -2.782 -6.755 1.00 83.69 177 ILE A CA 1
ATOM 1491 C C . ILE A 1 177 ? 19.416 -1.652 -5.809 1.00 83.69 177 ILE A C 1
ATOM 1493 O O . ILE A 1 177 ? 18.282 -1.177 -5.860 1.00 83.69 177 ILE A O 1
ATOM 1497 N N . ILE A 1 178 ? 20.347 -1.180 -4.980 1.00 85.25 178 ILE A N 1
ATOM 1498 C CA . ILE A 1 178 ? 20.076 -0.097 -4.030 1.00 85.25 178 ILE A CA 1
ATOM 1499 C C . ILE A 1 178 ? 19.746 1.206 -4.767 1.00 85.25 178 ILE A C 1
ATOM 1501 O O . ILE A 1 178 ? 18.788 1.890 -4.402 1.00 85.25 178 ILE A O 1
ATOM 1505 N N . GLN A 1 179 ? 20.493 1.540 -5.822 1.00 85.44 179 GLN A N 1
ATOM 1506 C CA . GLN A 1 179 ? 20.232 2.731 -6.632 1.00 85.44 179 GLN A CA 1
ATOM 1507 C C . GLN A 1 179 ? 18.837 2.694 -7.265 1.00 85.44 179 GLN A C 1
ATOM 1509 O O . GLN A 1 179 ? 18.103 3.679 -7.184 1.00 85.44 179 GLN A O 1
ATOM 1514 N N . ASN A 1 180 ? 18.439 1.563 -7.847 1.00 84.69 180 ASN A N 1
ATOM 1515 C CA . ASN A 1 180 ? 17.137 1.426 -8.493 1.00 84.69 180 ASN A CA 1
ATOM 1516 C C . ASN A 1 180 ? 15.988 1.396 -7.482 1.00 84.69 180 ASN A C 1
ATOM 1518 O O . ASN A 1 180 ? 14.943 1.977 -7.761 1.00 84.69 180 ASN A O 1
ATOM 1522 N N . ILE A 1 181 ? 16.190 0.815 -6.294 1.00 85.31 181 ILE A N 1
ATOM 1523 C CA . ILE A 1 181 ? 15.237 0.919 -5.179 1.00 85.31 181 ILE A CA 1
ATOM 1524 C C . ILE A 1 181 ? 15.030 2.385 -4.783 1.00 85.31 181 ILE A C 1
ATOM 1526 O O . ILE A 1 181 ? 13.889 2.819 -4.643 1.00 85.31 181 ILE A O 1
ATOM 1530 N N . ASN A 1 182 ? 16.108 3.157 -4.614 1.00 84.94 182 ASN A N 1
ATOM 1531 C CA . ASN A 1 182 ? 16.004 4.563 -4.220 1.00 84.94 182 ASN A CA 1
ATOM 1532 C C . ASN A 1 182 ? 15.301 5.400 -5.296 1.00 84.94 182 ASN A C 1
ATOM 1534 O O . ASN A 1 182 ? 14.372 6.132 -4.967 1.00 84.94 182 ASN A O 1
ATOM 1538 N N . LYS A 1 183 ? 15.662 5.217 -6.574 1.00 85.81 183 LYS A N 1
ATOM 1539 C CA . LYS A 1 183 ? 14.996 5.888 -7.702 1.00 85.81 183 LYS A CA 1
ATOM 1540 C C . LYS A 1 183 ? 13.506 5.562 -7.759 1.00 85.81 183 LYS A C 1
ATOM 1542 O O . LYS A 1 183 ? 12.684 6.467 -7.840 1.00 85.81 183 LYS A O 1
ATOM 1547 N N . ALA A 1 184 ? 13.157 4.278 -7.667 1.00 85.19 184 ALA A N 1
ATOM 1548 C CA . ALA A 1 184 ? 11.763 3.852 -7.706 1.00 85.19 184 ALA A CA 1
ATOM 1549 C C . ALA A 1 184 ? 10.964 4.421 -6.523 1.00 85.19 184 ALA A C 1
ATOM 1551 O O . ALA A 1 184 ? 9.829 4.863 -6.672 1.00 85.19 184 ALA A O 1
ATOM 1552 N N . LYS A 1 185 ? 11.584 4.470 -5.340 1.00 85.81 185 LYS A N 1
ATOM 1553 C CA . LYS A 1 185 ? 10.991 5.071 -4.147 1.00 85.81 185 LYS A CA 1
ATOM 1554 C C . LYS A 1 185 ? 10.736 6.572 -4.321 1.00 85.81 185 LYS A C 1
ATOM 1556 O O . LYS A 1 185 ? 9.658 7.040 -3.965 1.00 85.81 185 LYS A O 1
ATOM 1561 N N . GLU A 1 186 ? 11.710 7.325 -4.826 1.00 84.88 186 GLU A N 1
ATOM 1562 C CA . GLU A 1 186 ? 11.577 8.769 -5.068 1.00 84.88 186 GLU A CA 1
ATOM 1563 C C . GLU A 1 186 ? 10.470 9.068 -6.082 1.00 84.88 186 GLU A C 1
ATOM 1565 O O . GLU A 1 186 ? 9.630 9.936 -5.839 1.00 84.88 186 GLU A O 1
ATOM 1570 N N . GLN A 1 187 ? 10.414 8.300 -7.171 1.00 83.19 187 GLN A N 1
ATOM 1571 C CA . GLN A 1 187 ? 9.363 8.419 -8.180 1.00 83.19 187 GLN A CA 1
ATOM 1572 C C . GLN A 1 187 ? 7.981 8.091 -7.603 1.00 83.19 187 GLN A C 1
ATOM 1574 O O . GLN A 1 187 ? 7.075 8.914 -7.698 1.00 83.19 187 GLN A O 1
ATOM 1579 N N . ALA A 1 188 ? 7.835 6.974 -6.886 1.00 83.38 188 ALA A N 1
ATOM 1580 C CA . ALA A 1 188 ? 6.576 6.608 -6.239 1.00 83.38 188 ALA A CA 1
ATOM 1581 C C . ALA A 1 188 ? 6.059 7.687 -5.263 1.00 83.38 188 ALA A C 1
ATOM 1583 O O . ALA A 1 188 ? 4.858 7.957 -5.214 1.00 83.38 188 ALA A O 1
ATOM 1584 N N . ILE A 1 189 ? 6.948 8.346 -4.504 1.00 81.81 189 ILE A N 1
ATOM 1585 C CA . ILE A 1 189 ? 6.583 9.484 -3.639 1.00 81.81 189 ILE A CA 1
ATOM 1586 C C . ILE A 1 189 ? 6.124 10.680 -4.475 1.00 81.81 189 ILE A C 1
ATOM 1588 O O . ILE A 1 189 ? 5.104 11.294 -4.156 1.00 81.81 189 ILE A O 1
ATOM 1592 N N . LYS A 1 190 ? 6.865 11.019 -5.536 1.00 80.06 190 LYS A N 1
ATOM 1593 C CA . LYS A 1 190 ? 6.520 12.124 -6.435 1.00 80.06 190 LYS A CA 1
ATOM 1594 C C . LYS A 1 190 ? 5.114 11.936 -7.010 1.00 80.06 190 LYS A C 1
ATOM 1596 O O . LYS A 1 190 ? 4.305 12.858 -6.935 1.00 80.06 190 LYS A O 1
ATOM 1601 N N . TYR A 1 191 ? 4.796 10.748 -7.517 1.00 75.12 191 TYR A N 1
ATOM 1602 C CA . TYR A 1 191 ? 3.493 10.475 -8.127 1.00 75.12 191 TYR A CA 1
ATOM 1603 C C . TYR A 1 191 ? 2.356 10.453 -7.125 1.00 75.12 191 TYR A C 1
ATOM 1605 O O . TYR A 1 191 ? 1.303 11.031 -7.383 1.00 75.12 191 TYR A O 1
ATOM 1613 N N . ARG A 1 192 ? 2.588 9.873 -5.945 1.00 80.75 192 ARG A N 1
ATOM 1614 C CA . ARG A 1 192 ? 1.643 9.965 -4.834 1.00 80.75 192 ARG A CA 1
ATOM 1615 C C . ARG A 1 192 ? 1.266 11.416 -4.552 1.00 80.75 192 ARG A C 1
ATOM 1617 O O . ARG A 1 192 ? 0.084 11.718 -4.450 1.00 80.75 192 ARG A O 1
ATOM 1624 N N . ASN A 1 193 ? 2.251 12.305 -4.431 1.00 77.25 193 ASN A N 1
ATOM 1625 C CA . ASN A 1 193 ? 1.995 13.712 -4.124 1.00 77.25 193 ASN A CA 1
ATOM 1626 C C . ASN A 1 193 ? 1.198 14.399 -5.246 1.00 77.25 193 ASN A C 1
ATOM 1628 O O . ASN A 1 193 ? 0.245 15.115 -4.956 1.00 77.25 193 ASN A O 1
ATOM 1632 N N . LEU A 1 194 ? 1.536 14.122 -6.510 1.00 74.88 194 LEU A N 1
ATOM 1633 C CA . LEU A 1 194 ? 0.815 14.654 -7.672 1.00 74.88 194 LEU A CA 1
ATOM 1634 C C . LEU A 1 194 ? -0.646 14.186 -7.713 1.00 74.88 194 LEU A C 1
ATOM 1636 O O . LEU A 1 194 ? -1.546 14.979 -7.979 1.00 74.88 194 LEU A O 1
ATOM 1640 N N . LEU A 1 195 ? -0.900 12.907 -7.435 1.00 72.50 195 LEU A N 1
ATOM 1641 C CA . LEU A 1 195 ? -2.260 12.376 -7.361 1.00 72.50 195 LEU A CA 1
ATOM 1642 C C . LEU A 1 195 ? -3.028 12.939 -6.170 1.00 72.50 195 LEU A C 1
ATOM 1644 O O . LEU A 1 195 ? -4.171 13.337 -6.342 1.00 72.50 195 LEU A O 1
ATOM 1648 N N . MET A 1 196 ? -2.394 13.049 -4.999 1.00 72.56 196 MET A N 1
ATOM 1649 C CA . MET A 1 196 ? -3.008 13.676 -3.826 1.00 72.56 196 MET A CA 1
ATOM 1650 C C . MET A 1 196 ? -3.455 15.109 -4.097 1.00 72.56 196 MET A C 1
ATOM 1652 O O . MET A 1 196 ? -4.512 15.512 -3.624 1.00 72.56 196 MET A O 1
ATOM 1656 N N . GLU A 1 197 ? -2.652 15.883 -4.825 1.00 71.38 197 GLU A N 1
ATOM 1657 C CA . GLU A 1 197 ? -3.009 17.245 -5.212 1.00 71.38 197 GLU A CA 1
ATOM 1658 C C . GLU A 1 197 ? -4.228 17.255 -6.140 1.00 71.38 197 GLU A C 1
ATOM 1660 O O . GLU A 1 197 ? -5.189 17.983 -5.891 1.00 71.38 197 GLU A O 1
ATOM 1665 N N . ARG A 1 198 ? -4.228 16.391 -7.162 1.00 66.50 198 ARG A N 1
ATOM 1666 C CA . ARG A 1 198 ? -5.323 16.289 -8.137 1.00 66.50 198 ARG A CA 1
ATOM 1667 C C . ARG A 1 198 ? -6.639 15.835 -7.520 1.00 66.50 198 ARG A C 1
ATOM 1669 O O . ARG A 1 198 ? -7.687 16.354 -7.884 1.00 66.50 198 ARG A O 1
ATOM 1676 N N . THR A 1 199 ? -6.592 14.886 -6.592 1.00 67.38 199 THR A N 1
ATOM 1677 C CA . THR A 1 199 ? -7.790 14.300 -5.979 1.00 67.38 199 THR A CA 1
ATOM 1678 C C . THR A 1 199 ? -8.140 14.934 -4.638 1.00 67.38 199 THR A C 1
ATOM 1680 O O . THR A 1 199 ? -8.983 14.414 -3.916 1.00 67.38 199 THR A O 1
ATOM 1683 N N . ARG A 1 200 ? -7.511 16.059 -4.271 1.00 69.88 200 ARG A N 1
ATOM 1684 C CA . ARG A 1 200 ? -7.686 16.691 -2.953 1.00 69.88 200 ARG A CA 1
ATOM 1685 C C . ARG A 1 200 ? -9.141 17.046 -2.634 1.00 69.88 200 ARG A C 1
ATOM 1687 O O . ARG A 1 200 ? -9.529 16.995 -1.470 1.00 69.88 200 ARG A O 1
ATOM 1694 N N . ASN A 1 201 ? -9.905 17.426 -3.655 1.00 65.19 201 ASN A N 1
ATOM 1695 C CA . ASN A 1 201 ? -11.302 17.843 -3.529 1.00 65.19 201 ASN A CA 1
ATOM 1696 C C . ASN A 1 201 ? -12.289 16.733 -3.914 1.00 65.19 201 ASN A C 1
ATOM 1698 O O . ASN A 1 201 ? -13.495 16.961 -3.870 1.00 65.19 201 ASN A O 1
ATOM 1702 N N . ASP A 1 202 ? -11.796 15.558 -4.311 1.00 61.09 202 ASP A N 1
ATOM 1703 C CA . ASP A 1 202 ? -12.658 14.433 -4.642 1.00 61.09 202 ASP A CA 1
ATOM 1704 C C . ASP A 1 202 ? -13.050 13.705 -3.354 1.00 61.09 202 ASP A C 1
ATOM 1706 O O . ASP A 1 202 ? -12.247 13.001 -2.740 1.00 61.09 202 ASP A O 1
ATOM 1710 N N . SER A 1 203 ? -14.304 13.886 -2.938 1.00 59.25 203 SER A N 1
ATOM 1711 C CA . SER A 1 203 ? -14.870 13.230 -1.757 1.00 59.25 203 SER A CA 1
ATOM 1712 C C . SER A 1 203 ? -14.920 11.708 -1.875 1.00 59.25 203 SER A C 1
ATOM 1714 O O . SER A 1 203 ? -15.075 11.033 -0.858 1.00 59.25 203 SER A O 1
ATOM 1716 N N . ASN A 1 204 ? -14.794 11.170 -3.091 1.00 56.88 204 ASN A N 1
ATOM 1717 C CA . ASN A 1 204 ? -14.753 9.736 -3.324 1.00 56.88 204 ASN A CA 1
ATOM 1718 C C . ASN A 1 204 ? -13.360 9.144 -3.105 1.00 56.88 204 ASN A C 1
ATOM 1720 O O . ASN A 1 204 ? -13.244 7.931 -2.981 1.00 56.88 204 ASN A O 1
ATOM 1724 N N . ILE A 1 205 ? -12.305 9.961 -3.022 1.00 65.12 205 ILE A N 1
ATOM 1725 C CA . ILE A 1 205 ? -10.944 9.475 -2.787 1.00 65.12 205 ILE A CA 1
ATOM 1726 C C . ILE A 1 205 ? -10.592 9.603 -1.304 1.00 65.12 205 ILE A C 1
ATOM 1728 O O . ILE A 1 205 ? -10.344 10.686 -0.773 1.00 65.12 205 ILE A O 1
ATOM 1732 N N . ILE A 1 206 ? -10.525 8.459 -0.624 1.00 62.91 206 ILE A N 1
ATOM 1733 C CA . ILE A 1 206 ? -10.165 8.359 0.793 1.00 62.91 206 ILE A CA 1
ATOM 1734 C C . ILE A 1 206 ? -8.664 8.589 0.983 1.00 62.91 206 ILE A C 1
ATOM 1736 O O . ILE A 1 206 ? -8.251 9.317 1.893 1.00 62.91 206 ILE A O 1
ATOM 1740 N N . THR A 1 207 ? -7.831 7.963 0.146 1.00 68.12 207 THR A N 1
ATOM 1741 C CA . THR A 1 207 ? -6.372 8.055 0.270 1.00 68.12 207 THR A CA 1
ATOM 1742 C C . THR A 1 207 ? -5.640 7.748 -1.032 1.00 68.12 207 THR A C 1
ATOM 1744 O O . THR A 1 207 ? -6.182 7.134 -1.947 1.00 68.12 207 THR A O 1
ATOM 1747 N N . VAL A 1 208 ? -4.372 8.156 -1.080 1.00 71.00 208 VAL A N 1
ATOM 1748 C CA . VAL A 1 208 ? -3.454 7.908 -2.192 1.00 71.00 208 VAL A CA 1
ATOM 1749 C C . VAL A 1 208 ? -2.125 7.394 -1.646 1.00 71.00 208 VAL A C 1
ATOM 1751 O O . VAL A 1 208 ? -1.491 8.028 -0.789 1.00 71.00 208 VAL A O 1
ATOM 1754 N N . LEU A 1 209 ? -1.671 6.267 -2.185 1.00 78.62 209 LEU A N 1
ATOM 1755 C CA . LEU A 1 209 ? -0.410 5.628 -1.833 1.00 78.62 209 LEU A CA 1
ATOM 1756 C C . LEU A 1 209 ? 0.559 5.647 -3.010 1.00 78.62 209 LEU A C 1
ATOM 1758 O O . LEU A 1 209 ? 0.183 5.421 -4.154 1.00 78.62 209 LEU A O 1
ATOM 1762 N N . GLY A 1 210 ? 1.830 5.892 -2.703 1.00 80.69 210 GLY A N 1
ATOM 1763 C CA . GLY A 1 210 ? 2.931 5.669 -3.632 1.00 80.69 210 GLY A CA 1
ATOM 1764 C C . GLY A 1 210 ? 3.533 4.316 -3.330 1.00 80.69 210 GLY A C 1
ATOM 1765 O O . GLY A 1 210 ? 3.845 4.031 -2.177 1.00 80.69 210 GLY A O 1
ATOM 1766 N N . VAL A 1 211 ? 3.696 3.475 -4.333 1.00 82.69 211 VAL A N 1
ATOM 1767 C CA . VAL A 1 211 ? 4.206 2.117 -4.201 1.00 82.69 211 VAL A CA 1
ATOM 1768 C C . VAL A 1 211 ? 5.278 1.908 -5.256 1.00 82.69 211 VAL A C 1
ATOM 1770 O O . VAL A 1 211 ? 5.192 2.438 -6.356 1.00 82.69 211 VAL A O 1
ATOM 1773 N N . TYR A 1 212 ? 6.315 1.156 -4.915 1.00 84.69 212 TYR A N 1
ATOM 1774 C CA . TYR A 1 212 ? 7.314 0.732 -5.879 1.00 84.69 212 TYR A CA 1
ATOM 1775 C C . TYR A 1 212 ? 7.444 -0.784 -5.894 1.00 84.69 212 TYR A C 1
ATOM 1777 O O . TYR A 1 212 ? 7.435 -1.447 -4.850 1.00 84.69 212 TYR A O 1
ATOM 1785 N N . PHE A 1 213 ? 7.578 -1.316 -7.101 1.00 83.88 213 PHE A N 1
ATOM 1786 C CA . PHE A 1 213 ? 7.727 -2.729 -7.383 1.00 83.88 213 PHE A CA 1
ATOM 1787 C C . PHE A 1 213 ? 9.075 -2.991 -8.045 1.00 83.88 213 PHE A C 1
ATOM 1789 O O . PHE A 1 213 ? 9.374 -2.445 -9.107 1.00 83.88 213 PHE A O 1
ATOM 1796 N N . ILE A 1 214 ? 9.896 -3.829 -7.414 1.00 84.38 214 ILE A N 1
ATOM 1797 C CA . ILE A 1 214 ? 11.240 -4.156 -7.885 1.00 84.38 214 ILE A CA 1
ATOM 1798 C C . ILE A 1 214 ? 11.321 -5.620 -8.291 1.00 84.38 214 ILE A C 1
ATOM 1800 O O . ILE A 1 214 ? 11.090 -6.515 -7.474 1.00 84.38 214 ILE A O 1
ATOM 1804 N N . ASP A 1 215 ? 11.726 -5.846 -9.538 1.00 85.00 215 ASP A N 1
ATOM 1805 C CA . ASP A 1 215 ? 12.100 -7.161 -10.052 1.00 85.00 215 ASP A CA 1
ATOM 1806 C C . ASP A 1 215 ? 13.578 -7.438 -9.763 1.00 85.00 215 ASP A C 1
ATOM 1808 O O . ASP A 1 215 ? 14.466 -6.823 -10.364 1.00 85.00 215 ASP A O 1
ATOM 1812 N N . LEU A 1 216 ? 13.850 -8.323 -8.805 1.00 81.44 216 LEU A N 1
ATOM 1813 C CA . LEU A 1 216 ? 15.198 -8.770 -8.458 1.00 81.44 216 LEU A CA 1
ATOM 1814 C C . LEU A 1 216 ? 15.491 -10.088 -9.183 1.00 81.44 216 LEU A C 1
ATOM 1816 O O . LEU A 1 216 ? 14.586 -10.848 -9.510 1.00 81.44 216 LEU A O 1
ATOM 1820 N N . ALA A 1 217 ? 16.772 -10.402 -9.390 1.00 72.94 217 ALA A N 1
ATOM 1821 C CA . ALA A 1 217 ? 17.179 -11.604 -10.128 1.00 72.94 217 ALA A CA 1
ATOM 1822 C C . ALA A 1 217 ? 16.589 -12.920 -9.571 1.00 72.94 217 ALA A C 1
ATOM 1824 O O . ALA A 1 217 ? 16.364 -13.854 -10.334 1.00 72.94 217 ALA A O 1
ATOM 1825 N N . PHE A 1 218 ? 16.312 -12.982 -8.264 1.00 73.06 218 PHE A N 1
ATOM 1826 C CA . PHE A 1 218 ? 15.825 -14.187 -7.578 1.00 73.06 218 PHE A CA 1
ATOM 1827 C C . PHE A 1 218 ? 14.524 -13.974 -6.792 1.00 73.06 218 PHE A C 1
ATOM 1829 O O . PHE A 1 218 ? 14.041 -14.892 -6.133 1.00 73.06 218 PHE A O 1
ATOM 1836 N N . SER A 1 219 ? 13.958 -12.766 -6.798 1.00 78.38 219 SER A N 1
ATOM 1837 C CA . SER A 1 219 ? 12.771 -12.438 -6.004 1.00 78.38 219 SER A CA 1
ATOM 1838 C C . SER A 1 219 ? 12.097 -11.165 -6.508 1.00 78.38 219 SER A C 1
ATOM 1840 O O . SER A 1 219 ? 12.588 -10.492 -7.408 1.00 78.38 219 SER A O 1
ATOM 1842 N N . ARG A 1 220 ? 10.935 -10.827 -5.951 1.00 80.50 220 ARG A N 1
ATOM 1843 C CA . ARG A 1 220 ? 10.214 -9.594 -6.284 1.00 80.50 220 ARG A CA 1
ATOM 1844 C C . ARG A 1 220 ? 9.787 -8.904 -5.008 1.00 80.50 220 ARG A C 1
ATOM 1846 O O . ARG A 1 220 ? 9.449 -9.572 -4.031 1.00 80.50 220 ARG A O 1
ATOM 1853 N N . LEU A 1 221 ? 9.833 -7.581 -5.020 1.00 79.44 221 LEU A N 1
ATOM 1854 C CA . LEU A 1 221 ? 9.598 -6.761 -3.844 1.00 79.44 221 LEU A CA 1
ATOM 1855 C C . LEU A 1 221 ? 8.576 -5.677 -4.166 1.00 79.44 221 LEU A C 1
ATOM 1857 O O . LEU A 1 221 ? 8.854 -4.816 -4.993 1.00 79.44 221 LEU A O 1
ATOM 1861 N N . LEU A 1 222 ? 7.443 -5.685 -3.466 1.00 74.81 222 LEU A N 1
ATOM 1862 C CA . LEU A 1 222 ? 6.518 -4.558 -3.429 1.00 74.81 222 LEU A CA 1
ATOM 1863 C C . LEU A 1 222 ? 6.706 -3.805 -2.111 1.00 74.81 222 LEU A C 1
ATOM 1865 O O . LEU A 1 222 ? 6.767 -4.421 -1.047 1.00 74.81 222 LEU A O 1
ATOM 1869 N N . ARG A 1 223 ? 6.820 -2.478 -2.163 1.00 78.56 223 ARG A N 1
ATOM 1870 C CA . ARG A 1 223 ? 6.902 -1.637 -0.963 1.00 78.56 223 ARG A CA 1
ATOM 1871 C C . ARG A 1 223 ? 6.159 -0.332 -1.164 1.00 78.56 223 ARG A C 1
ATOM 1873 O O . ARG A 1 223 ? 6.205 0.262 -2.234 1.00 78.56 223 ARG A O 1
ATOM 1880 N N . VAL A 1 224 ? 5.546 0.157 -0.094 1.00 71.88 224 VAL A N 1
ATOM 1881 C CA . VAL A 1 224 ? 4.968 1.502 -0.073 1.00 71.88 224 VAL A CA 1
ATOM 1882 C C . VAL A 1 224 ? 6.082 2.530 0.160 1.00 71.88 224 VAL A C 1
ATOM 1884 O O . VAL A 1 224 ? 6.992 2.331 0.973 1.00 71.88 224 VAL A O 1
ATOM 1887 N N . ALA A 1 225 ? 6.057 3.603 -0.618 1.00 72.38 225 ALA A N 1
ATOM 1888 C CA . ALA A 1 225 ? 7.056 4.651 -0.656 1.00 72.38 225 ALA A CA 1
ATOM 1889 C C . ALA A 1 225 ? 6.710 5.770 0.333 1.00 72.38 225 ALA A C 1
ATOM 1891 O O . ALA A 1 225 ? 5.647 6.383 0.263 1.00 72.38 225 ALA A O 1
ATOM 1892 N N . PHE A 1 226 ? 7.650 6.064 1.231 1.00 64.81 226 PHE A N 1
ATOM 1893 C CA . PHE A 1 226 ? 7.516 7.111 2.244 1.00 64.81 226 PHE A CA 1
ATOM 1894 C C . PHE A 1 226 ? 8.728 8.022 2.276 1.00 64.81 226 PHE A C 1
ATOM 1896 O O . PHE A 1 226 ? 9.861 7.561 2.083 1.00 64.81 226 PHE A O 1
ATOM 1903 N N . ASN A 1 227 ? 8.503 9.290 2.615 1.00 55.34 227 ASN A N 1
ATOM 1904 C CA . ASN A 1 227 ? 9.586 10.215 2.925 1.00 55.34 227 ASN A CA 1
ATOM 1905 C C . ASN A 1 227 ? 10.464 9.600 4.019 1.00 55.34 227 ASN A C 1
ATOM 1907 O O . ASN A 1 227 ? 9.982 9.152 5.059 1.00 55.34 227 ASN A O 1
ATOM 1911 N N . LYS A 1 228 ? 11.765 9.487 3.743 1.00 42.88 228 LYS A N 1
ATOM 1912 C CA . LYS A 1 228 ? 12.713 8.923 4.703 1.00 42.88 228 LYS A CA 1
ATOM 1913 C C . LYS A 1 228 ? 12.837 9.917 5.859 1.00 42.88 228 LYS A C 1
ATOM 1915 O O . LYS A 1 228 ? 13.109 11.087 5.616 1.00 42.88 228 LYS A O 1
ATOM 1920 N N . VAL A 1 229 ? 12.679 9.453 7.096 1.00 37.59 229 VAL A N 1
ATOM 1921 C CA . VAL A 1 229 ? 13.141 10.212 8.263 1.00 37.59 229 VAL A CA 1
ATOM 1922 C C . VAL A 1 229 ? 14.667 10.213 8.199 1.00 37.59 229 VAL A C 1
ATOM 1924 O O . VAL A 1 229 ? 15.286 9.156 8.344 1.00 37.59 229 VAL A O 1
ATOM 1927 N N . GLN A 1 230 ? 15.272 11.365 7.913 1.00 30.66 230 GLN A N 1
ATOM 1928 C CA . GLN A 1 230 ? 16.655 11.596 8.317 1.00 30.66 230 GLN A CA 1
ATOM 1929 C C . GLN A 1 230 ? 16.626 11.725 9.843 1.00 30.66 230 GLN A C 1
ATOM 1931 O O . GLN A 1 230 ? 15.927 12.585 10.376 1.00 30.66 230 GLN A O 1
ATOM 1936 N N . LYS A 1 231 ? 17.266 10.774 10.524 1.00 31.62 231 LYS A N 1
ATOM 1937 C CA . LYS A 1 231 ? 17.642 10.921 11.929 1.00 31.62 231 LYS A CA 1
ATOM 1938 C C . LYS A 1 231 ? 18.981 11.627 11.988 1.00 31.62 231 LYS A C 1
ATOM 1940 O O . LYS A 1 231 ? 19.804 11.313 11.096 1.00 31.62 231 LYS A O 1
#

pLDDT: mean 70.07, std 16.7, range [30.66, 92.5]

Radius of gyration: 18.58 Å; chains: 1; bounding box: 46×33×61 Å

Organism: Funneliformis mosseae (NCBI:txid27381)